Protein 4V0P (pdb70)

Solvent-accessible surface area: 12854 Å² total; per-residue (Å²): 106,163,140,78,87,61,38,13,60,155,37,15,40,75,2,9,106,52,0,11,108,38,26,49,58,206,81,73,0,34,84,76,74,0,60,56,43,6,107,53,139,52,72,193,71,13,96,55,0,43,56,96,0,24,54,34,0,31,77,62,23,0,0,19,22,87,76,80,48,96,153,42,72,53,27,66,28,35,24,0,46,62,7,81,21,40,12,48,120,70,114,82,123,64,58,2,27,0,4,11,0,3,31,0,0,0,12,0,9,143,85,32,126,37,0,66,27,96,64,0,34,107,73,0,64,118,50,164,60,22,113,57,140,91,129,42,185,156,24,22,44,15,85,59,16,3,89,78,0,43,130,66,79,0,1,79,93,112,81,45,103,83,22,137,116,49,58,77,12,2,25,10,0,75,61,0,112,126,48,9,40,66,116,127,0,56,115,5,25,71,105,16,58,54,26,104,150,140,109,170,64,63,122,152,123,142,79,179,155

Radius of gyration: 20.11 Å; Cα contacts (8 Å, |Δi|>4): 249; chains: 1; bounding box: 52×48×59 Å

GO terms:
  GO:0089720 caspase binding (F, IDA)
  GO:0005783 endoplasmic reticulum (C, IDA)
  GO:0010955 negative regulation of protein processing (P, IDA)
  GO:1902236 negative regulation of endoplasmic reticulum stress-induced intrinsic apoptotic signaling pathway (P, IMP)
  GO:0010507 negative regulation of autophagy (P, IDA)
  GO:0005515 protein binding (F, IPI)

CATH classification: 1.10.10.1200 (+1 more: 1.10.10.1210)

Sequence (209 aa):
SMEFQAALSRKVAELVHFLLLKYRAREPVTKAEMLGSVVGNWQYFFPVIFSKASSSLQLVFGIELMEVDPIGHLYIFATCLGLSYDGLLGDNQIMPKAGLLIIVLAIIAREGDCAPEEKIWEELSVLEVFEGREDSILGDPKKLLTQHFVQENYLEYRQVPGSDPACYEFLWGPRALVETSYVKVLHHMVKISGGPHISYPPLHEWVLR

Organism: Homo sapiens (NCBI:txid9606)

B-factor: mean 53.01, std 14.13, range [29.8, 149.18]

InterPro domains:
  IPR002190 MAGE homology domain [PF01454] (198-281)
  IPR002190 MAGE homology domain [PS50838] (109-308)
  IPR002190 MAGE homology domain [SM01373] (116-286)
  IPR021072 Melanoma associated antigen, N-terminal [PF12440] (5-96)
  IPR021072 Melanoma associated antigen, N-terminal [SM01392] (3-96)
  IPR037445 Melanoma-associated antigen [PTHR11736] (4-313)
  IPR041898 MAGE homology domain, winged helix WH1 motif [G3DSA:1.10.10.1200] (81-190)
  IPR041899 MAGE homology domain, winged helix WH2 motif [G3DSA:1.10.10.1210] (193-314)

Structure (mmCIF, N/CA/C/O backbone):
data_4V0P
#
_entry.id   4V0P
#
_cell.length_a   61.473
_cell.length_b   61.473
_cell.length_c   292.831
_cell.angle_alpha   90.00
_cell.angle_beta   90.00
_cell.angle_gamma   120.00
#
_symmetry.space_group_name_H-M   'P 61 2 2'
#
loop_
_entity.id
_entity.type
_entity.pdbx_description
1 polymer 'MELANOMA-ASSOCIATED ANTIGEN 3'
2 water water
#
loop_
_atom_site.group_PDB
_atom_site.id
_atom_site.type_symbol
_atom_site.label_atom_id
_atom_site.label_alt_id
_atom_site.label_comp_id
_atom_site.label_asym_id
_atom_site.label_entity_id
_atom_site.label_seq_id
_atom_site.pdbx_PDB_ins_code
_atom_site.Cartn_x
_atom_site.Cartn_y
_atom_site.Cartn_z
_atom_site.occupancy
_atom_site.B_iso_or_equiv
_atom_site.auth_seq_id
_atom_site.auth_comp_id
_atom_site.auth_asym_id
_atom_site.auth_atom_id
_atom_site.pdbx_PDB_model_num
ATOM 1 N N . SER A 1 1 ? -11.478 35.025 9.868 1.00 73.98 102 SER A N 1
ATOM 2 C CA . SER A 1 1 ? -12.338 33.912 10.254 1.00 76.18 102 SER A CA 1
ATOM 3 C C . SER A 1 1 ? -13.496 34.389 11.121 1.00 76.10 102 SER A C 1
ATOM 4 O O . SER A 1 1 ? -14.660 34.121 10.820 1.00 71.66 102 SER A O 1
ATOM 7 N N . MET A 1 2 ? -13.169 35.086 12.205 1.00 80.28 103 MET A N 1
ATOM 8 C CA . MET A 1 2 ? -14.183 35.725 13.032 1.00 79.70 103 MET A CA 1
ATOM 9 C C . MET A 1 2 ? -14.954 36.706 12.158 1.00 72.98 103 MET A C 1
ATOM 10 O O . MET A 1 2 ? -16.175 36.822 12.253 1.00 68.09 103 MET A O 1
ATOM 15 N N . GLU A 1 3 ? -14.220 37.397 11.291 1.00 76.02 104 GLU A N 1
ATOM 16 C CA . GLU A 1 3 ? -14.812 38.311 10.327 1.00 75.29 104 GLU A CA 1
ATOM 17 C C . GLU A 1 3 ? -15.566 37.532 9.252 1.00 72.88 104 GLU A C 1
ATOM 18 O O . GLU A 1 3 ? -16.560 38.014 8.701 1.00 70.46 104 GLU A O 1
ATOM 24 N N . PHE A 1 4 ? -15.095 36.324 8.958 1.00 70.52 105 PHE A N 1
ATOM 25 C CA . PHE A 1 4 ? -15.773 35.478 7.985 1.00 64.81 105 PHE A CA 1
ATOM 26 C C . PHE A 1 4 ? -17.039 34.875 8.576 1.00 64.69 105 PHE A C 1
ATOM 27 O O . PHE A 1 4 ? -18.075 34.814 7.910 1.00 63.54 105 PHE A O 1
ATOM 35 N N . GLN A 1 5 ? -16.956 34.419 9.823 1.00 66.87 106 GLN A N 1
ATOM 36 C CA . GLN A 1 5 ? -18.115 33.825 10.478 1.00 69.13 106 GLN A CA 1
ATOM 37 C C . GLN A 1 5 ? -19.246 34.837 10.602 1.00 66.52 106 GLN A C 1
ATOM 38 O O . GLN A 1 5 ? -20.414 34.494 10.414 1.00 64.60 106 GLN A O 1
ATOM 44 N N . ALA A 1 6 ? -18.887 36.083 10.902 1.00 69.75 107 ALA A N 1
ATOM 45 C CA . ALA A 1 6 ? -19.863 37.160 11.044 1.00 66.41 107 ALA A CA 1
ATOM 46 C C . ALA A 1 6 ? -20.520 37.481 9.708 1.00 62.50 107 ALA A C 1
ATOM 47 O O . ALA A 1 6 ? -21.721 37.737 9.643 1.00 63.38 107 ALA A O 1
ATOM 49 N N . ALA A 1 7 ? -19.726 37.470 8.642 1.00 61.35 108 ALA A N 1
ATOM 50 C CA . ALA A 1 7 ? -20.250 37.726 7.305 1.00 60.88 108 ALA A CA 1
ATOM 51 C C . ALA A 1 7 ? -21.187 36.601 6.877 1.00 56.42 108 ALA A C 1
ATOM 52 O O . ALA A 1 7 ? -22.212 36.839 6.235 1.00 51.53 108 ALA A O 1
ATOM 54 N N . LEU A 1 8 ? -20.821 35.375 7.238 1.00 56.61 109 LEU A N 1
ATOM 55 C CA . LEU A 1 8 ? -21.650 34.207 6.969 1.00 53.17 109 LEU A CA 1
ATOM 56 C C . LEU A 1 8 ? -22.957 34.316 7.743 1.00 50.79 109 LEU A C 1
ATOM 57 O O . LEU A 1 8 ? -24.037 34.041 7.216 1.00 43.71 109 LEU A O 1
ATOM 62 N N . SER A 1 9 ? -22.847 34.734 8.998 1.00 52.14 110 SER A N 1
ATOM 63 C CA . SER A 1 9 ? -24.010 34.947 9.846 1.00 48.98 110 SER A CA 1
ATOM 64 C C . SER A 1 9 ? -24.974 35.960 9.238 1.00 46.01 110 SER A C 1
ATOM 65 O O . SER A 1 9 ? -26.189 35.791 9.313 1.00 47.91 110 SER A O 1
ATOM 68 N N . ARG A 1 10 ? -24.423 37.012 8.641 1.00 50.84 111 ARG A N 1
ATOM 69 C CA . ARG A 1 10 ? -25.222 38.043 7.988 1.00 52.40 111 ARG A CA 1
ATOM 70 C C . ARG A 1 10 ? -26.017 37.473 6.806 1.00 48.51 111 ARG A C 1
ATOM 71 O O . ARG A 1 10 ? -27.161 37.862 6.574 1.00 48.06 111 ARG A O 1
ATOM 79 N N . LYS A 1 11 ? -25.411 36.549 6.065 1.00 47.19 112 LYS A N 1
ATOM 80 C CA . LYS A 1 11 ? -26.096 35.919 4.942 1.00 44.10 112 LYS A CA 1
ATOM 81 C C . LYS A 1 11 ? -27.247 35.032 5.425 1.00 41.15 112 LYS A C 1
ATOM 82 O O . LYS A 1 11 ? -28.263 34.893 4.744 1.00 39.46 112 LYS A O 1
ATOM 88 N N . VAL A 1 12 ? -27.081 34.436 6.602 1.00 38.68 113 VAL A N 1
ATOM 89 C CA . VAL A 1 12 ? -28.154 33.671 7.228 1.00 38.22 113 VAL A CA 1
ATOM 90 C C . VAL A 1 12 ? -29.341 34.586 7.535 1.00 39.68 113 VAL A C 1
ATOM 91 O O . VAL A 1 12 ? -30.484 34.278 7.192 1.00 41.94 113 VAL A O 1
ATOM 95 N N . ALA A 1 13 ? -29.053 35.718 8.169 1.00 40.03 114 ALA A N 1
ATOM 96 C CA . ALA A 1 13 ? -30.083 36.684 8.534 1.00 40.66 114 ALA A CA 1
ATOM 97 C C . ALA A 1 13 ? -30.870 37.144 7.313 1.00 40.67 114 ALA A C 1
ATOM 98 O O . ALA A 1 13 ? -32.085 37.311 7.377 1.00 41.89 114 ALA A O 1
ATOM 100 N N . GLU A 1 14 ? -30.170 37.327 6.199 1.00 46.07 115 GLU A N 1
ATOM 101 C CA . GLU A 1 14 ? -30.803 37.759 4.959 1.00 47.98 115 GLU A CA 1
ATOM 102 C C . GLU A 1 14 ? -31.736 36.696 4.390 1.00 44.13 115 GLU A C 1
ATOM 103 O O . GLU A 1 14 ? -32.796 37.022 3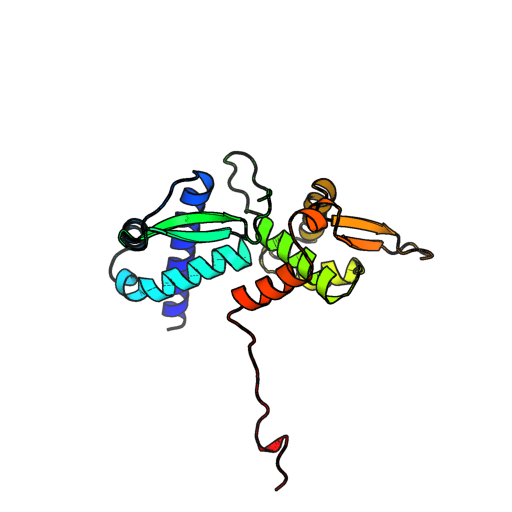.859 1.00 44.09 115 GLU A O 1
ATOM 109 N N . LEU A 1 15 ? -31.345 35.427 4.489 1.00 39.45 116 LEU A N 1
ATOM 110 C CA . LEU A 1 15 ? -32.203 34.345 4.010 1.00 36.90 116 LEU A CA 1
ATOM 111 C C . LEU A 1 15 ? -33.410 34.175 4.929 1.00 38.94 116 LEU A C 1
ATOM 112 O O . LEU A 1 15 ? -34.524 33.919 4.466 1.00 37.95 116 LEU A O 1
ATOM 117 N N . VAL A 1 16 ? -33.179 34.323 6.230 1.00 38.08 117 VAL A N 1
ATOM 118 C CA . VAL A 1 16 ? -34.261 34.274 7.208 1.00 33.91 117 VAL A CA 1
ATOM 119 C C . VAL A 1 16 ? -35.348 35.278 6.839 1.00 37.04 117 VAL A C 1
ATOM 120 O O . VAL A 1 16 ? -36.529 34.936 6.786 1.00 39.16 117 VAL A O 1
ATOM 124 N N . HIS A 1 17 ? -34.944 36.511 6.555 1.00 37.07 118 HIS A N 1
ATOM 125 C CA . HIS A 1 17 ? -35.914 37.563 6.269 1.00 42.10 118 HIS A CA 1
ATOM 126 C C . HIS A 1 17 ? -36.472 37.477 4.855 1.00 41.17 118 HIS A C 1
ATOM 127 O O . HIS A 1 17 ? -37.559 37.981 4.585 1.00 44.16 118 HIS A O 1
ATOM 134 N N . PHE A 1 18 ? -35.741 36.825 3.959 1.00 39.52 119 PHE A N 1
ATOM 135 C CA . PHE A 1 18 ? -36.292 36.483 2.649 1.00 39.73 119 PHE A CA 1
ATOM 136 C C . PHE A 1 18 ? -37.448 35.505 2.833 1.00 38.32 119 PHE A C 1
ATOM 137 O O . PHE A 1 18 ? -38.510 35.655 2.226 1.00 41.03 119 PHE A O 1
ATOM 145 N N . LEU A 1 19 ? -37.232 34.512 3.690 1.00 36.48 120 LEU A N 1
ATOM 146 C CA . LEU A 1 19 ? -38.225 33.480 3.953 1.00 37.94 120 LEU A CA 1
ATOM 147 C C . LEU A 1 19 ? -39.395 34.022 4.765 1.00 40.24 120 LEU A C 1
ATOM 148 O O . LEU A 1 19 ? -40.534 33.595 4.583 1.00 44.03 120 LEU A O 1
ATOM 153 N N . LEU A 1 20 ? -39.113 34.957 5.665 1.00 37.81 121 LEU A N 1
ATOM 154 C CA . LEU A 1 20 ? -40.165 35.578 6.465 1.00 38.22 121 LEU A CA 1
ATOM 155 C C . LEU A 1 20 ? -41.153 36.349 5.594 1.00 39.80 121 LEU A C 1
ATOM 156 O O . LEU A 1 20 ? -42.358 36.334 5.853 1.00 42.46 121 LEU A O 1
ATOM 161 N N . LEU A 1 21 ? -40.650 37.021 4.564 1.00 38.25 122 LEU A N 1
ATOM 162 C CA . LEU A 1 21 ? -41.529 37.735 3.639 1.00 44.15 122 LEU A CA 1
ATOM 163 C C . LEU A 1 21 ? -42.429 36.761 2.884 1.00 44.74 122 LEU A C 1
ATOM 164 O O . LEU A 1 21 ? -43.601 37.044 2.656 1.00 45.56 122 LEU A O 1
ATOM 169 N N . LYS A 1 22 ? -41.874 35.616 2.497 1.00 45.45 123 LYS A N 1
ATOM 170 C CA . LYS A 1 22 ? -42.653 34.577 1.828 1.00 44.42 123 LYS A CA 1
ATOM 171 C C . LYS A 1 22 ? -43.710 34.029 2.778 1.00 44.30 123 LYS A C 1
ATOM 172 O O . LYS A 1 22 ? -44.851 33.779 2.386 1.00 46.40 123 LYS A O 1
ATOM 178 N N . TYR A 1 23 ? -43.312 33.840 4.032 1.00 39.49 124 TYR A N 1
ATOM 179 C CA . TYR A 1 23 ? -44.204 33.339 5.067 1.00 38.12 124 TYR A CA 1
ATOM 180 C C . TYR A 1 23 ? -45.401 34.259 5.247 1.00 43.44 124 TYR A C 1
ATOM 181 O O . TYR A 1 23 ? -46.547 33.808 5.262 1.00 44.30 124 TYR A O 1
ATOM 190 N N . ARG A 1 24 ? -45.127 35.553 5.384 1.00 44.65 125 ARG A N 1
ATOM 191 C CA . ARG A 1 24 ? -46.180 36.545 5.566 1.00 44.48 125 ARG A CA 1
ATOM 192 C C . ARG A 1 24 ? -47.151 36.568 4.393 1.00 47.39 125 ARG A C 1
ATOM 193 O O . ARG A 1 24 ? -48.349 36.763 4.580 1.00 47.44 125 ARG A O 1
ATOM 201 N N . ALA A 1 25 ? -46.623 36.372 3.187 1.00 45.03 126 ALA A N 1
ATOM 202 C CA . ALA A 1 25 ? -47.427 36.453 1.972 1.00 51.11 126 ALA A CA 1
ATOM 203 C C . ALA A 1 25 ? -48.100 35.119 1.651 1.00 54.58 126 ALA A C 1
ATOM 204 O O . ALA A 1 25 ? -48.878 35.021 0.702 1.00 57.02 126 ALA A O 1
ATOM 206 N N . ARG A 1 26 ? -47.795 34.105 2.459 1.00 52.57 127 ARG A N 1
ATOM 207 C CA . ARG A 1 26 ? -48.268 32.739 2.242 1.00 51.32 127 ARG A CA 1
ATOM 208 C C . ARG A 1 26 ? -47.919 32.260 0.836 1.00 52.35 127 ARG A C 1
ATOM 209 O O . ARG A 1 26 ? -48.730 31.622 0.167 1.00 55.12 127 ARG A O 1
ATOM 217 N N . GLU A 1 27 ? -46.708 32.583 0.393 1.00 51.88 128 GLU A N 1
ATOM 218 C CA . GLU A 1 27 ? -46.214 32.122 -0.896 1.00 56.97 128 GLU A CA 1
ATOM 219 C C . GLU A 1 27 ? -45.335 30.898 -0.722 1.00 55.07 128 GLU A C 1
ATOM 220 O O . GLU A 1 27 ? -44.416 30.903 0.097 1.00 55.85 128 GLU A O 1
ATOM 226 N N . PRO A 1 28 ? -45.607 29.842 -1.495 1.00 53.41 129 PRO A N 1
ATOM 227 C CA . PRO A 1 28 ? -44.657 28.731 -1.528 1.00 49.45 129 PRO A CA 1
ATOM 228 C C . PRO A 1 28 ? -43.329 29.218 -2.106 1.00 50.01 129 PRO A C 1
ATOM 229 O O . PRO A 1 28 ? -43.304 30.203 -2.846 1.00 52.91 129 PRO A O 1
ATOM 233 N N . VAL A 1 29 ? -42.236 28.553 -1.764 1.00 48.50 130 VAL A N 1
ATOM 234 C CA . VAL A 1 29 ? -40.934 29.001 -2.229 1.00 44.95 130 VAL A CA 1
ATOM 235 C C . VAL A 1 29 ? -40.078 27.803 -2.598 1.00 42.95 130 VAL A C 1
ATOM 236 O O . VAL A 1 29 ? -40.059 26.799 -1.889 1.00 44.15 130 VAL A O 1
ATOM 240 N N . THR A 1 30 ? -39.402 27.893 -3.737 1.00 42.76 131 THR A N 1
ATOM 241 C CA . THR A 1 30 ? -38.511 26.829 -4.169 1.00 45.18 131 THR A CA 1
ATOM 242 C C . THR A 1 30 ? -37.106 27.003 -3.612 1.00 46.29 131 THR A C 1
ATOM 243 O O . THR A 1 30 ? -36.705 28.107 -3.237 1.00 44.67 131 THR A O 1
ATOM 247 N N . LYS A 1 31 ? -36.355 25.906 -3.581 1.00 49.85 132 LYS A N 1
ATOM 248 C CA . LYS A 1 31 ? -34.950 25.945 -3.203 1.00 52.10 132 LYS A CA 1
ATOM 249 C C . LYS A 1 31 ? -34.162 26.807 -4.185 1.00 48.63 132 LYS A C 1
ATOM 250 O O . LYS A 1 31 ? -33.209 27.485 -3.806 1.00 43.55 132 LYS A O 1
ATOM 256 N N . ALA A 1 32 ? -34.577 26.777 -5.448 1.00 47.44 133 ALA A N 1
ATOM 257 C CA . ALA A 1 32 ? -33.946 27.586 -6.487 1.00 49.02 133 ALA A CA 1
ATOM 258 C C . ALA A 1 32 ? -34.131 29.078 -6.217 1.00 47.29 133 ALA A C 1
ATOM 259 O O . ALA A 1 32 ? -33.231 29.877 -6.474 1.00 48.85 133 ALA A O 1
ATOM 261 N N . GLU A 1 33 ? -35.299 29.452 -5.702 1.00 48.92 134 GLU A N 1
ATOM 262 C CA . GLU A 1 33 ? -35.558 30.843 -5.338 1.00 51.65 134 GLU A CA 1
ATOM 263 C C . GLU A 1 33 ? -34.696 31.279 -4.155 1.00 47.85 134 GLU A C 1
ATOM 264 O O . GLU A 1 33 ? -34.182 32.401 -4.135 1.00 47.41 134 GLU A O 1
ATOM 270 N N . MET A 1 34 ? -34.545 30.393 -3.171 1.00 42.78 135 MET A N 1
ATOM 271 C CA . MET A 1 34 ? -33.701 30.677 -2.011 1.00 44.10 135 MET A CA 1
ATOM 272 C C . MET A 1 34 ? -32.246 30.855 -2.432 1.00 45.16 135 MET A C 1
ATOM 273 O O . MET A 1 34 ? -31.595 31.835 -2.062 1.00 46.74 135 MET A O 1
ATOM 278 N N . LEU A 1 35 ? -31.742 29.893 -3.196 1.00 42.97 136 LEU A N 1
ATOM 279 C CA . LEU A 1 35 ? -30.382 29.949 -3.720 1.00 46.09 136 LEU A CA 1
ATOM 280 C C . LEU A 1 35 ? -30.166 31.211 -4.556 1.00 49.92 136 LEU A C 1
ATOM 281 O O . LEU A 1 35 ? -29.095 31.821 -4.520 1.00 51.16 136 LEU A O 1
ATOM 286 N N . GLY A 1 36 ? -31.196 31.605 -5.299 1.00 50.74 137 GLY A N 1
ATOM 287 C CA . GLY A 1 36 ? -31.145 32.821 -6.090 1.00 55.31 137 GLY A CA 1
ATOM 288 C C . GLY A 1 36 ? -31.024 34.087 -5.256 1.00 55.94 137 GLY A C 1
ATOM 289 O O . GLY A 1 36 ? -30.439 35.072 -5.700 1.00 57.58 137 GLY A O 1
ATOM 290 N N . SER A 1 37 ? -31.574 34.067 -4.045 1.00 52.62 138 SER A N 1
ATOM 291 C CA . SER A 1 37 ? -31.524 35.241 -3.179 1.00 52.88 138 SER A CA 1
ATOM 292 C C . SER A 1 37 ? -30.137 35.420 -2.563 1.00 55.05 138 SER A C 1
ATOM 293 O O . SER A 1 37 ? -29.801 36.495 -2.068 1.00 55.86 138 SER A O 1
ATOM 296 N N . VAL A 1 38 ? -29.341 34.357 -2.589 1.00 54.30 139 VAL A N 1
ATOM 297 C CA . VAL A 1 38 ? -27.980 34.399 -2.066 1.00 52.48 139 VAL A CA 1
ATOM 298 C C . VAL A 1 38 ? -27.007 34.796 -3.168 1.00 60.56 139 VAL A C 1
ATOM 299 O O . VAL A 1 38 ? -26.950 34.151 -4.215 1.00 61.46 139 VAL A O 1
ATOM 303 N N . VAL A 1 39 ? -26.237 35.851 -2.924 1.00 66.66 140 VAL A N 1
ATOM 304 C CA . VAL A 1 39 ? -25.421 36.466 -3.968 1.00 74.65 140 VAL A CA 1
ATOM 305 C C . VAL A 1 39 ? -23.999 35.914 -4.059 1.00 76.19 140 VAL A C 1
ATOM 306 O O . VAL A 1 39 ? -23.338 35.696 -3.044 1.00 77.42 140 VAL A O 1
ATOM 310 N N . GLY A 1 40 ? -23.542 35.689 -5.288 1.00 76.94 141 GLY A N 1
ATOM 311 C CA . GLY A 1 40 ? -22.137 35.437 -5.567 1.00 78.66 141 GLY A CA 1
ATOM 312 C C . GLY A 1 40 ? -21.518 34.174 -4.998 1.00 74.69 141 GLY A C 1
ATOM 313 O O . GLY A 1 40 ? -22.099 33.090 -5.072 1.00 72.01 141 GLY A O 1
ATOM 314 N N . ASN A 1 41 ? -20.321 34.325 -4.433 1.00 71.25 142 ASN A N 1
ATOM 315 C CA . ASN A 1 41 ? -19.552 33.197 -3.915 1.00 67.74 142 ASN A CA 1
ATOM 316 C C . ASN A 1 41 ? -20.173 32.571 -2.675 1.00 61.41 142 ASN A C 1
ATOM 317 O O . ASN A 1 41 ? -19.797 31.469 -2.273 1.00 61.18 142 ASN A O 1
ATOM 322 N N . TRP A 1 42 ? -21.122 33.274 -2.068 1.00 54.29 143 TRP A N 1
ATOM 323 C CA . TRP A 1 42 ? -21.792 32.765 -0.881 1.00 49.55 143 TRP A CA 1
ATOM 324 C C . TRP A 1 42 ? -22.703 31.586 -1.213 1.00 46.24 143 TRP A C 1
ATOM 325 O O . TRP A 1 42 ? -23.093 30.829 -0.327 1.00 44.83 143 TRP A O 1
ATOM 336 N N . GLN A 1 43 ? -23.026 31.423 -2.491 1.00 44.74 144 GLN A N 1
ATOM 337 C CA . GLN A 1 43 ? -23.847 30.297 -2.922 1.00 45.30 144 GLN A CA 1
ATOM 338 C C . GLN A 1 43 ? -23.157 28.971 -2.613 1.00 42.71 144 GLN A C 1
ATOM 339 O O . GLN A 1 43 ? -23.813 27.960 -2.392 1.00 41.74 144 GLN A O 1
ATOM 345 N N . TYR A 1 44 ? -21.830 28.986 -2.583 1.00 44.57 145 TYR A N 1
ATOM 346 C CA . TYR A 1 44 ? -21.062 27.802 -2.222 1.00 44.34 145 TYR A CA 1
ATOM 347 C C . TYR A 1 44 ? -21.400 27.347 -0.804 1.00 45.78 145 TYR A C 1
ATOM 348 O O . TYR A 1 44 ? -21.233 26.179 -0.464 1.00 43.23 145 TYR A O 1
ATOM 357 N N . PHE A 1 45 ? -21.882 28.277 0.016 1.00 46.27 146 PHE A N 1
ATOM 358 C CA . PHE A 1 45 ? -22.176 27.985 1.412 1.00 47.11 146 PHE A CA 1
ATOM 359 C C . PHE A 1 45 ? -23.661 27.812 1.671 1.00 47.45 146 PHE A C 1
ATOM 360 O O . PHE A 1 45 ? -24.081 27.740 2.825 1.00 45.56 146 PHE A O 1
ATOM 368 N N . PHE A 1 46 ? -24.451 27.743 0.602 1.00 49.16 147 PHE A N 1
ATOM 369 C CA . PHE A 1 46 ? -25.902 27.629 0.735 1.00 45.79 147 PHE A CA 1
ATOM 370 C C . PHE A 1 46 ? -26.381 26.493 1.655 1.00 44.57 147 PHE A C 1
ATOM 371 O O . PHE A 1 46 ? -27.351 26.684 2.385 1.00 44.18 147 PHE A O 1
ATOM 379 N N . PRO A 1 47 ? -25.727 25.312 1.617 1.00 45.88 148 PRO A N 1
ATOM 380 C CA . PRO A 1 47 ? -26.198 24.258 2.527 1.00 46.76 148 PRO A CA 1
ATOM 381 C C . PRO A 1 47 ? -26.208 24.643 4.007 1.00 45.54 148 PRO A C 1
ATOM 382 O O . PRO A 1 47 ? -27.190 24.351 4.693 1.00 44.34 148 PRO A O 1
ATOM 386 N N . VAL A 1 48 ? -25.150 25.281 4.497 1.00 41.74 149 VAL A N 1
ATOM 387 C CA . VAL A 1 48 ? -25.121 25.659 5.904 1.00 43.41 149 VAL A CA 1
ATOM 388 C C . VAL A 1 48 ? -25.991 26.897 6.144 1.00 43.95 149 VAL A C 1
ATOM 389 O O . VAL A 1 48 ? -26.624 27.024 7.193 1.00 45.50 149 VAL A O 1
ATOM 393 N N . ILE A 1 49 ? -26.048 27.794 5.165 1.00 42.65 150 ILE A N 1
ATOM 394 C CA . ILE A 1 49 ? -26.908 28.969 5.274 1.00 41.75 150 ILE A CA 1
ATOM 395 C C . ILE A 1 49 ? -28.365 28.530 5.371 1.00 39.22 150 ILE A C 1
ATOM 396 O O . ILE A 1 49 ? -29.136 29.067 6.170 1.00 37.66 150 ILE A O 1
ATOM 401 N N . PHE A 1 50 ? -28.730 27.531 4.574 1.00 36.19 151 PHE A N 1
ATOM 402 C CA . PHE A 1 50 ? -30.101 27.043 4.569 1.00 38.01 151 PHE A CA 1
ATOM 403 C C . PHE A 1 50 ? -30.460 26.387 5.888 1.00 40.20 151 PHE A C 1
ATOM 404 O O . PHE A 1 50 ? -31.504 26.671 6.461 1.00 40.20 151 PHE A O 1
ATOM 412 N N . SER A 1 51 ? -29.600 25.492 6.356 1.00 44.94 152 SER A N 1
ATOM 413 C CA . SER A 1 51 ? -29.905 24.736 7.558 1.00 45.58 152 SER A CA 1
ATOM 414 C C . SER A 1 51 ? -29.903 25.637 8.788 1.00 41.04 152 SER A C 1
ATOM 415 O O . SER A 1 51 ? -30.679 25.419 9.715 1.00 46.22 152 SER A O 1
ATOM 418 N N . LYS A 1 52 ? -29.031 26.642 8.800 1.00 38.86 153 LYS A N 1
ATOM 419 C CA . LYS A 1 52 ? -29.021 27.613 9.891 1.00 39.99 153 LYS A CA 1
ATOM 420 C C . LYS A 1 52 ? -30.273 28.486 9.855 1.00 38.73 153 LYS A C 1
ATOM 421 O O . LYS A 1 52 ? -30.869 28.773 10.893 1.00 38.40 153 LYS A O 1
ATOM 427 N N . ALA A 1 53 ? -30.673 28.908 8.659 1.00 38.55 154 ALA A N 1
ATOM 428 C CA . ALA A 1 53 ? -31.867 29.731 8.513 1.00 39.25 154 ALA A CA 1
ATOM 429 C C . ALA A 1 53 ? -33.101 28.922 8.891 1.00 41.47 154 ALA A C 1
ATOM 430 O O . ALA A 1 53 ? -34.003 29.423 9.565 1.00 38.42 154 ALA A O 1
ATOM 432 N N . SER A 1 54 ? -33.124 27.664 8.459 1.00 39.08 155 SER A N 1
ATOM 433 C CA . SER A 1 54 ? -34.237 26.768 8.756 1.00 38.02 155 SER A CA 1
ATOM 434 C C . SER A 1 54 ? -34.391 26.529 10.258 1.00 41.52 155 SER A C 1
ATOM 435 O O . SER A 1 54 ? -35.508 26.508 10.778 1.00 39.96 155 SER A O 1
ATOM 438 N N . SER A 1 55 ? -33.268 26.341 10.947 1.00 44.61 156 SER A N 1
ATOM 439 C CA . SER A 1 55 ? -33.278 26.170 12.400 1.00 46.55 156 SER A CA 1
ATOM 440 C C . SER A 1 55 ? -33.697 27.445 13.122 1.00 42.97 156 SER A C 1
ATOM 441 O O . SER A 1 55 ? -34.408 27.385 14.124 1.00 39.84 156 SER A O 1
ATOM 444 N N . SER A 1 56 ? -33.238 28.591 12.624 1.00 41.00 157 SER A N 1
ATOM 445 C CA . SER A 1 56 ? -33.628 29.881 13.190 1.00 42.01 157 SER A CA 1
ATOM 446 C C . SER A 1 56 ? -35.139 30.078 13.131 1.00 40.02 157 SER A C 1
ATOM 447 O O . SER A 1 56 ? -35.741 30.574 14.083 1.00 40.44 157 SER A O 1
ATOM 450 N N . LEU A 1 57 ? -35.746 29.695 12.010 1.00 37.00 158 LEU A N 1
ATOM 451 C CA . LEU A 1 57 ? -37.189 29.855 11.835 1.00 37.57 158 LEU A CA 1
ATOM 452 C C . LEU A 1 57 ? -37.952 29.071 12.890 1.00 37.99 158 LEU 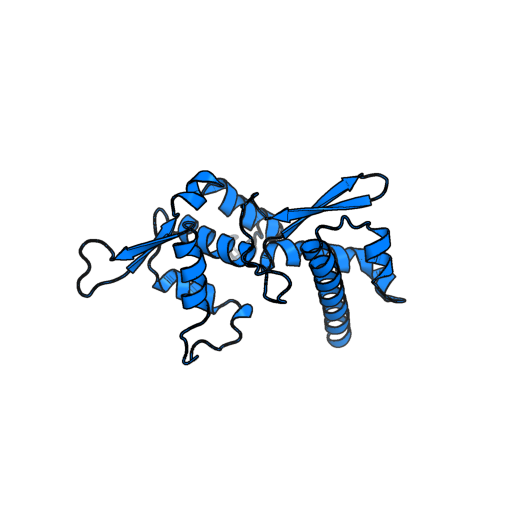A C 1
ATOM 453 O O . LEU A 1 57 ? -38.920 29.571 13.467 1.00 37.56 158 LEU A O 1
ATOM 458 N N . GLN A 1 58 ? -37.498 27.849 13.147 1.00 39.14 159 GLN A N 1
ATOM 459 C CA . GLN A 1 58 ? -38.123 26.993 14.148 1.00 39.35 159 GLN A CA 1
ATOM 460 C C . GLN A 1 58 ? -37.936 27.526 15.555 1.00 41.26 159 GLN A C 1
ATOM 461 O O . GLN A 1 58 ? -38.898 27.708 16.297 1.00 38.73 159 GLN A O 1
ATOM 467 N N . LEU A 1 59 ? -36.680 27.750 15.922 1.00 42.76 160 LEU A N 1
ATOM 468 C CA . LEU A 1 59 ? -36.337 28.086 17.297 1.00 44.18 160 LEU A CA 1
ATOM 469 C C . LEU A 1 59 ? -36.773 29.499 17.676 1.00 41.89 160 LEU A C 1
ATOM 470 O O . LEU A 1 59 ? -37.397 29.703 18.717 1.00 41.29 160 LEU A O 1
ATOM 475 N N . VAL A 1 60 ? -36.458 30.469 16.825 1.00 40.06 161 VAL A N 1
ATOM 476 C CA . VAL A 1 60 ? -36.756 31.869 17.125 1.00 43.80 161 VAL A CA 1
ATOM 477 C C . VAL A 1 60 ? -38.200 32.250 16.796 1.00 42.42 161 VAL A C 1
ATOM 478 O O . VAL A 1 60 ? -38.875 32.901 17.592 1.00 34.09 161 VAL A O 1
ATOM 482 N N . PHE A 1 61 ? -38.675 31.844 15.624 1.00 38.70 162 PHE A N 1
ATOM 483 C CA . PHE A 1 61 ? -39.955 32.347 15.137 1.00 37.81 162 PHE A CA 1
ATOM 484 C C . PHE A 1 61 ? -41.105 31.344 15.240 1.00 38.12 162 PHE A C 1
ATOM 485 O O . PHE A 1 61 ? -42.252 31.698 14.986 1.00 39.58 162 PHE A O 1
ATOM 493 N N . GLY A 1 62 ? -40.806 30.101 15.608 1.00 36.84 163 GLY A N 1
ATOM 494 C CA . GLY A 1 62 ? -41.836 29.074 15.673 1.00 34.22 163 GLY A CA 1
ATOM 495 C C . GLY A 1 62 ? -42.447 28.764 14.316 1.00 41.15 163 GLY A C 1
ATOM 496 O O . GLY A 1 62 ? -43.641 28.472 14.209 1.00 40.91 163 GLY A O 1
ATOM 497 N N . ILE A 1 63 ? -41.618 28.817 13.277 1.00 39.96 164 ILE A N 1
ATOM 498 C CA . ILE A 1 63 ? -42.065 28.556 11.913 1.00 41.04 164 ILE A CA 1
ATOM 499 C C . ILE A 1 63 ? -41.378 27.322 11.333 1.00 41.00 164 ILE A C 1
ATOM 500 O O . ILE A 1 63 ? -40.149 27.218 11.363 1.00 39.16 164 ILE A O 1
ATOM 505 N N . GLU A 1 64 ? -42.179 26.388 10.824 1.00 42.33 165 GLU A N 1
ATOM 506 C CA . GLU A 1 64 ? -41.662 25.186 10.176 1.00 46.10 165 GLU A CA 1
ATOM 507 C C . GLU A 1 64 ? -41.640 25.356 8.667 1.00 47.84 165 GLU A C 1
ATOM 508 O O . GLU A 1 64 ? -42.623 25.781 8.062 1.00 48.25 165 GLU A O 1
ATOM 514 N N . LEU A 1 65 ? -40.512 25.011 8.067 1.00 48.96 166 LEU A N 1
ATOM 515 C CA . LEU A 1 65 ? -40.353 25.044 6.623 1.00 50.46 166 LEU A CA 1
ATOM 516 C C . LEU A 1 65 ? -40.417 23.612 6.102 1.00 49.26 166 LEU A C 1
ATOM 517 O O . LEU A 1 65 ? -39.551 22.800 6.417 1.00 55.76 166 LEU A O 1
ATOM 522 N N . MET A 1 66 ? -41.448 23.295 5.323 1.00 45.99 167 MET A N 1
ATOM 523 C CA . MET A 1 66 ? -41.683 21.912 4.908 1.00 51.91 167 MET A CA 1
ATOM 524 C C . MET A 1 66 ? -41.684 21.710 3.395 1.00 52.09 167 MET A C 1
ATOM 525 O O . MET A 1 66 ? -42.398 22.396 2.663 1.00 50.89 167 MET A O 1
ATOM 530 N N . GLU A 1 67 ? -40.892 20.748 2.935 1.00 52.45 168 GLU A N 1
ATOM 531 C CA . GLU A 1 67 ? -40.854 20.409 1.520 1.00 55.61 168 GLU A CA 1
ATOM 532 C C . GLU A 1 67 ? -42.080 19.576 1.155 1.00 56.62 168 GLU A C 1
ATOM 533 O O . GLU A 1 67 ? -42.306 18.516 1.734 1.00 59.41 168 GLU A O 1
ATOM 539 N N . VAL A 1 68 ? -42.872 20.061 0.204 1.00 55.02 169 VAL A N 1
ATOM 540 C CA . VAL A 1 68 ? -44.062 19.339 -0.238 1.00 52.26 169 VAL A CA 1
ATOM 541 C C . VAL A 1 68 ? -43.860 18.714 -1.615 1.00 57.23 169 VAL A C 1
ATOM 542 O O . VAL A 1 68 ? -44.655 17.884 -2.050 1.00 60.93 169 VAL A O 1
ATOM 546 N N . ASP A 1 69 ? -42.797 19.129 -2.295 1.00 55.17 170 ASP A N 1
ATOM 547 C CA . ASP A 1 69 ? -42.430 18.567 -3.590 1.00 57.04 170 ASP A CA 1
ATOM 548 C C . ASP A 1 69 ? -40.938 18.276 -3.603 1.00 63.96 170 ASP A C 1
ATOM 549 O O . ASP A 1 69 ? -40.131 19.181 -3.791 1.00 61.96 170 ASP A O 1
ATOM 554 N N . PRO A 1 70 ? -40.568 17.003 -3.407 1.00 64.95 171 PRO A N 1
ATOM 555 C CA . PRO A 1 70 ? -39.164 16.611 -3.267 1.00 67.13 171 PRO A CA 1
ATOM 556 C C . PRO A 1 70 ? -38.404 16.659 -4.588 1.00 69.64 171 PRO A C 1
ATOM 557 O O . PRO A 1 70 ? -37.175 16.606 -4.591 1.00 70.40 171 PRO A O 1
ATOM 561 N N . ILE A 1 71 ? -39.131 16.765 -5.694 1.00 70.34 172 ILE A N 1
ATOM 562 C CA . ILE A 1 71 ? -38.513 16.784 -7.014 1.00 67.54 172 ILE A CA 1
ATOM 563 C C . ILE A 1 71 ? -38.178 18.209 -7.449 1.00 66.13 172 ILE A C 1
ATOM 564 O O . ILE A 1 71 ? -37.048 18.495 -7.849 1.00 67.35 172 ILE A O 1
ATOM 569 N N . GLY A 1 72 ? -39.156 19.103 -7.354 1.00 62.27 173 GLY A N 1
ATOM 570 C CA . GLY A 1 72 ? -38.945 20.494 -7.707 1.00 63.52 173 GLY A CA 1
ATOM 571 C C . GLY A 1 72 ? -38.450 21.318 -6.532 1.00 64.56 173 GLY A C 1
ATOM 572 O O . GLY A 1 72 ? -38.174 22.512 -6.674 1.00 62.70 173 GLY A O 1
ATOM 573 N N . HIS A 1 73 ? -38.345 20.672 -5.372 1.00 63.80 174 HIS A N 1
ATOM 574 C CA . HIS A 1 73 ? -37.898 21.318 -4.137 1.00 59.23 174 HIS A CA 1
ATOM 575 C C . HIS A 1 73 ? -38.756 22.528 -3.784 1.00 55.98 174 HIS A C 1
ATOM 576 O O . HIS A 1 73 ? -38.246 23.623 -3.549 1.00 55.64 174 HIS A O 1
ATOM 583 N N . LEU A 1 74 ? -40.067 22.313 -3.746 1.00 51.71 175 LEU A N 1
ATOM 584 C CA . LEU A 1 74 ? -41.007 23.349 -3.352 1.00 50.31 175 LEU A CA 1
ATOM 585 C C . LEU A 1 74 ? -41.316 23.251 -1.860 1.00 49.74 175 LEU A C 1
ATOM 586 O O . LEU A 1 74 ? -41.642 22.176 -1.359 1.00 51.68 175 LEU A O 1
ATOM 591 N N . TYR A 1 75 ? -41.209 24.374 -1.157 1.00 46.21 176 TYR A N 1
ATOM 592 C CA . TYR A 1 75 ? -41.457 24.406 0.280 1.00 47.88 176 TYR A CA 1
ATOM 593 C C . TYR A 1 75 ? -42.677 25.256 0.621 1.00 49.98 176 TYR A C 1
ATOM 594 O O . TYR A 1 75 ? -42.972 26.237 -0.063 1.00 50.87 176 TYR A O 1
ATOM 603 N N . ILE A 1 76 ? -43.385 24.871 1.680 1.00 42.74 177 ILE A N 1
ATOM 604 C CA . ILE A 1 76 ? -44.407 25.719 2.277 1.00 42.88 177 ILE A CA 1
ATOM 605 C C . ILE A 1 76 ? -44.035 25.983 3.728 1.00 43.67 177 ILE A C 1
ATOM 606 O O . ILE A 1 76 ? -43.011 25.498 4.207 1.00 44.83 177 ILE A O 1
ATOM 611 N N . PHE A 1 77 ? -44.867 26.750 4.427 1.00 41.10 178 PHE A N 1
ATOM 612 C CA . PHE A 1 77 ? -44.630 27.044 5.834 1.00 39.33 178 PHE A CA 1
ATOM 613 C C . PHE A 1 77 ? -45.769 26.533 6.703 1.00 43.68 178 PHE A C 1
ATOM 614 O O . PHE A 1 77 ? -46.894 26.346 6.238 1.00 45.42 178 PHE A O 1
ATOM 622 N N . ALA A 1 78 ? -45.465 26.322 7.976 1.00 46.44 179 ALA A N 1
ATOM 623 C CA . ALA A 1 78 ? -46.476 26.014 8.975 1.00 47.66 179 ALA A CA 1
ATOM 624 C C . ALA A 1 78 ? -45.988 26.494 10.336 1.00 43.39 179 ALA A C 1
ATOM 625 O O . ALA A 1 78 ? -44.787 26.622 10.559 1.00 42.91 179 ALA A O 1
ATOM 627 N N . THR A 1 79 ? -46.916 26.771 11.242 1.00 39.03 180 THR A N 1
ATOM 628 C CA . THR A 1 79 ? -46.545 27.106 12.610 1.00 42.35 180 THR A CA 1
ATOM 629 C C . THR A 1 79 ? -46.079 25.841 13.320 1.00 42.97 180 THR A C 1
ATOM 630 O O . THR A 1 79 ? -46.664 24.773 13.133 1.00 43.85 180 THR A O 1
ATOM 634 N N . CYS A 1 80 ? -45.016 25.954 14.113 1.00 40.76 181 CYS A N 1
ATOM 635 C CA . CYS A 1 80 ? -44.516 24.815 14.880 1.00 43.33 181 CYS A CA 1
ATOM 636 C C . CYS A 1 80 ? -45.621 24.234 15.757 1.00 41.97 181 CYS A C 1
ATOM 637 O O . CYS A 1 80 ? -46.446 24.980 16.292 1.00 37.49 181 CYS A O 1
ATOM 640 N N . LEU A 1 81 ? -45.642 22.904 15.863 1.00 45.51 182 LEU A N 1
ATOM 641 C CA . LEU A 1 81 ? -46.625 22.162 16.661 1.00 50.61 182 LEU A CA 1
ATOM 642 C C . LEU A 1 81 ? -48.065 22.330 16.166 1.00 50.73 182 LEU A C 1
ATOM 643 O O . LEU A 1 81 ? -49.001 21.851 16.803 1.00 47.44 182 LEU A O 1
ATOM 648 N N . GLY A 1 82 ? -48.239 23.002 15.033 1.00 50.43 183 GLY A N 1
ATOM 649 C CA . GLY A 1 82 ? -49.553 23.156 14.436 1.00 49.39 183 GLY A CA 1
ATOM 650 C C . GLY A 1 82 ? -50.441 24.176 15.130 1.00 48.36 183 GLY A C 1
ATOM 651 O O . GLY A 1 82 ? -51.658 24.153 14.971 1.00 48.77 183 GLY A O 1
ATOM 652 N N . LEU A 1 83 ? -49.839 25.078 15.898 1.00 44.91 184 LEU A N 1
ATOM 653 C CA . LEU A 1 83 ? -50.615 26.079 16.623 1.00 44.83 184 LEU A CA 1
ATOM 654 C C . LEU A 1 83 ? -51.343 27.025 15.666 1.00 45.89 184 LEU A C 1
ATOM 655 O O . LEU A 1 83 ? -50.848 27.332 14.583 1.00 50.79 184 LEU A O 1
ATOM 660 N N . SER A 1 84 ? -52.524 27.480 16.068 1.00 45.53 185 SER A N 1
ATOM 661 C CA . SER A 1 84 ? -53.337 28.350 15.226 1.00 45.36 185 SER A CA 1
ATOM 662 C C . SER A 1 84 ? -53.032 29.826 15.472 1.00 41.94 185 SER A C 1
ATOM 663 O O . SER A 1 84 ? -53.883 30.684 15.266 1.00 50.21 185 SER A O 1
ATOM 666 N N . TYR A 1 85 ? -51.813 30.117 15.908 1.00 39.90 186 TYR A N 1
ATOM 667 C CA . TYR A 1 85 ? -51.453 31.467 16.323 1.00 43.66 186 TYR A CA 1
ATOM 668 C C . TYR A 1 85 ? -50.007 31.770 15.970 1.00 40.65 186 TYR A C 1
ATOM 669 O O . TYR A 1 85 ? -49.132 30.939 16.198 1.00 47.20 186 TYR A O 1
ATOM 678 N N . ASP A 1 86 ? -49.753 32.951 15.409 1.00 40.46 187 ASP A N 1
ATOM 679 C CA . ASP A 1 86 ? -48.373 33.399 15.211 1.00 41.01 187 ASP A CA 1
ATOM 680 C C . ASP A 1 86 ? -48.133 34.817 15.736 1.00 37.04 187 ASP A C 1
ATOM 681 O O . ASP A 1 86 ? -47.032 35.350 15.614 1.00 38.78 187 ASP A O 1
ATOM 686 N N . GLY A 1 87 ? -49.165 35.420 16.320 1.00 38.53 188 GLY A N 1
ATOM 687 C CA . GLY A 1 87 ? -49.039 36.724 16.951 1.00 37.96 188 GLY A CA 1
ATOM 688 C C . GLY A 1 87 ? -48.771 37.888 16.015 1.00 40.27 188 GLY A C 1
ATOM 689 O O . GLY A 1 87 ? -48.216 38.906 16.429 1.00 36.85 188 GLY A O 1
ATOM 690 N N . LEU A 1 88 ? -49.167 37.751 14.754 1.00 38.22 189 LEU A N 1
ATOM 691 C CA . LEU A 1 88 ? -48.945 38.819 13.787 1.00 37.05 189 LEU A CA 1
ATOM 692 C C . LEU A 1 88 ? -50.124 39.789 13.728 1.00 38.97 189 LEU A C 1
ATOM 693 O O . LEU A 1 88 ? -51.199 39.519 14.268 1.00 37.84 189 LEU A O 1
ATOM 698 N N . LEU A 1 89 ? -49.912 40.921 13.065 1.00 41.30 190 LEU A N 1
ATOM 699 C CA . LEU A 1 89 ? -50.934 41.954 12.954 1.00 40.84 190 LEU A CA 1
ATOM 700 C C . LEU A 1 89 ? -50.889 42.626 11.585 1.00 43.56 190 LEU A C 1
ATOM 701 O O . LEU A 1 89 ? -50.118 43.564 11.375 1.00 45.86 190 LEU A O 1
ATOM 706 N N . GLY A 1 90 ? -51.716 42.154 10.656 1.00 42.91 191 GLY A N 1
ATOM 707 C CA . GLY A 1 90 ? -51.706 42.683 9.303 1.00 43.00 191 GLY A CA 1
ATOM 708 C C . GLY A 1 90 ? -50.325 42.544 8.698 1.00 44.53 191 GLY A C 1
ATOM 709 O O . GLY A 1 90 ? -49.650 41.538 8.919 1.00 48.59 191 GLY A O 1
ATOM 710 N N . ASP A 1 91 ? -49.887 43.557 7.957 1.00 46.60 192 ASP A N 1
ATOM 711 C CA . ASP A 1 91 ? -48.559 43.516 7.351 1.00 45.31 192 ASP A CA 1
ATOM 712 C C . ASP A 1 91 ? -47.524 44.284 8.175 1.00 46.22 192 ASP A C 1
ATOM 713 O O . ASP A 1 91 ? -46.415 44.550 7.705 1.00 43.62 192 ASP A O 1
ATOM 718 N N . ASN A 1 92 ? -47.877 44.635 9.407 1.00 40.47 193 ASN A N 1
ATOM 719 C CA . ASN A 1 92 ? -46.934 45.313 10.280 1.00 43.96 193 ASN A CA 1
ATOM 720 C C . ASN A 1 92 ? -45.738 44.416 10.571 1.00 43.87 193 ASN A C 1
ATOM 721 O O . ASN A 1 92 ? -45.892 43.240 10.909 1.00 44.43 193 ASN A O 1
ATOM 726 N N . GLN A 1 93 ? -44.541 44.969 10.411 1.00 43.86 194 GLN A N 1
ATOM 727 C CA . GLN A 1 93 ? -43.324 44.185 10.552 1.00 45.54 194 GLN A CA 1
ATOM 728 C C . GLN A 1 93 ? -42.984 43.972 12.022 1.00 45.79 194 GLN A C 1
ATOM 729 O O . GLN A 1 93 ? -41.991 44.492 12.528 1.00 46.91 194 GLN A O 1
ATOM 735 N N . ILE A 1 94 ? -43.834 43.213 12.704 1.00 46.44 195 ILE A N 1
ATOM 736 C CA . ILE A 1 94 ? -43.564 42.794 14.070 1.00 44.64 195 ILE A CA 1
ATOM 737 C C . ILE A 1 94 ? -43.207 41.315 14.055 1.00 40.10 195 ILE A C 1
ATOM 738 O O . ILE A 1 94 ? -43.567 40.591 13.132 1.00 41.90 195 ILE A O 1
ATOM 743 N N . MET A 1 95 ? -42.497 40.873 15.082 1.00 35.29 196 MET A N 1
ATOM 744 C CA . MET A 1 95 ? -41.962 39.523 15.126 1.00 38.53 196 MET A CA 1
ATOM 745 C C . MET A 1 95 ? -43.040 38.456 15.321 1.00 36.56 196 MET A C 1
ATOM 746 O O . MET A 1 95 ? -43.928 38.613 16.156 1.00 36.28 196 MET A O 1
ATOM 751 N N . PRO A 1 96 ? -42.972 37.369 14.533 1.00 33.64 197 PRO A N 1
ATOM 752 C CA . PRO A 1 96 ? -43.814 36.193 14.782 1.00 34.48 197 PRO A CA 1
ATOM 753 C C . PRO A 1 96 ? -43.564 35.653 16.189 1.00 35.09 197 PRO A C 1
ATOM 754 O O . PRO A 1 96 ? -42.415 35.619 16.623 1.00 35.02 197 PRO A O 1
ATOM 758 N N . LYS A 1 97 ? -44.617 35.246 16.889 1.00 37.60 198 LYS A N 1
ATOM 759 C CA . LYS A 1 97 ? -44.517 35.018 18.331 1.00 36.37 198 LYS A CA 1
ATOM 760 C C . LYS A 1 97 ? -44.641 33.566 18.776 1.00 35.84 198 LYS A C 1
ATOM 761 O O . LYS A 1 97 ? -44.451 33.274 19.957 1.00 38.99 198 LYS A O 1
ATOM 767 N N . ALA A 1 98 ? -44.975 32.662 17.858 1.00 33.58 199 ALA A N 1
ATOM 768 C C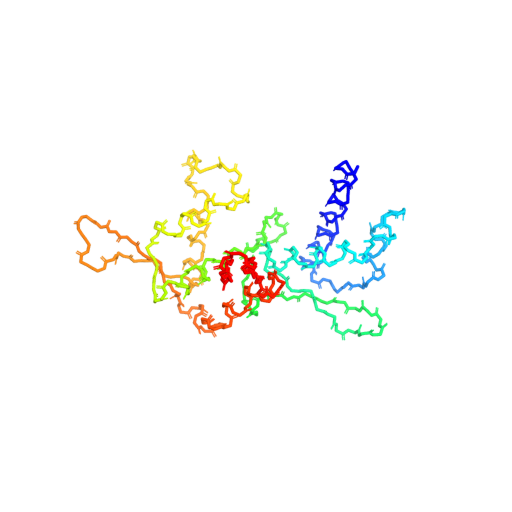A . ALA A 1 98 ? -45.214 31.263 18.226 1.00 35.60 199 ALA A CA 1
ATOM 769 C C . ALA A 1 98 ? -43.992 30.590 18.851 1.00 37.05 199 ALA A C 1
ATOM 770 O O . ALA A 1 98 ? -44.133 29.712 19.699 1.00 38.00 199 ALA A O 1
ATOM 772 N N . GLY A 1 99 ? -42.796 30.988 18.430 1.00 40.39 200 GLY A N 1
ATOM 773 C CA . GLY A 1 99 ? -41.581 30.404 18.979 1.00 37.28 200 GLY A CA 1
ATOM 774 C C . GLY A 1 99 ? -41.397 30.768 20.444 1.00 39.04 200 GLY A C 1
ATOM 775 O O . GLY A 1 99 ? -40.999 29.938 21.268 1.00 39.13 200 GLY A O 1
ATOM 776 N N . LEU A 1 100 ? -41.686 32.022 20.767 1.00 31.89 201 LEU A N 1
ATOM 777 C CA . LEU A 1 100 ? -41.595 32.494 22.142 1.00 37.22 201 LEU A CA 1
ATOM 778 C C . LEU A 1 100 ? -42.687 31.859 23.007 1.00 37.73 201 LEU A C 1
ATOM 779 O O . LEU A 1 100 ? -42.451 31.519 24.167 1.00 36.78 201 LEU A O 1
ATOM 784 N N . LEU A 1 101 ? -43.875 31.690 22.431 1.00 33.79 202 LEU A N 1
ATOM 785 C CA . LEU A 1 101 ? -44.976 31.015 23.113 1.00 36.46 202 LEU A CA 1
ATOM 786 C C . LEU A 1 101 ? -44.603 29.587 23.483 1.00 37.31 202 LEU A C 1
ATOM 787 O O . LEU A 1 101 ? -44.815 29.149 24.610 1.00 37.70 202 LEU A O 1
ATOM 792 N N . ILE A 1 102 ? -44.041 28.865 22.523 1.00 36.94 203 ILE A N 1
ATOM 793 C CA . ILE A 1 102 ? -43.685 27.476 22.742 1.00 38.37 203 ILE A CA 1
ATOM 794 C C . ILE A 1 102 ? -42.607 27.357 23.819 1.00 39.59 203 ILE A C 1
ATOM 795 O O . ILE A 1 102 ? -42.621 26.425 24.626 1.00 41.68 203 ILE A O 1
ATOM 800 N N . ILE A 1 103 ? -41.702 28.328 23.861 1.00 38.88 204 ILE A N 1
ATOM 801 C CA . ILE A 1 103 ? -40.654 28.336 24.875 1.00 41.82 204 ILE A CA 1
ATOM 802 C C . ILE A 1 103 ? -41.255 28.503 26.275 1.00 41.69 204 ILE A C 1
ATOM 803 O O . ILE A 1 103 ? -40.855 27.809 27.212 1.00 41.84 204 ILE A O 1
ATOM 808 N N . VAL A 1 104 ? -42.228 29.401 26.407 1.00 41.43 205 VAL A N 1
ATOM 809 C CA . VAL A 1 104 ? -42.929 29.587 27.678 1.00 40.02 205 VAL A CA 1
ATOM 810 C C . VAL A 1 104 ? -43.665 28.312 28.086 1.00 40.03 205 VAL A C 1
ATOM 811 O O . VAL A 1 104 ? -43.531 27.850 29.222 1.00 42.79 205 VAL A O 1
ATOM 815 N N . LEU A 1 105 ? -44.437 27.744 27.159 1.00 38.00 206 LEU A N 1
ATOM 816 C CA . LEU A 1 105 ? -45.110 26.466 27.404 1.00 40.95 206 LEU A CA 1
ATOM 817 C C . LEU A 1 105 ? -44.124 25.406 27.880 1.00 45.04 206 LEU A C 1
ATOM 818 O O . LEU A 1 105 ? -44.431 24.621 28.779 1.00 47.44 206 LEU A O 1
ATOM 823 N N . ALA A 1 106 ? -42.940 25.390 27.273 1.00 45.97 207 ALA A N 1
ATOM 824 C CA . ALA A 1 106 ? -41.917 24.408 27.621 1.00 48.33 207 ALA A CA 1
ATOM 825 C C . ALA A 1 106 ? -41.388 24.616 29.039 1.00 50.04 207 ALA A C 1
ATOM 826 O O . ALA A 1 106 ? -41.185 23.654 29.772 1.00 51.67 207 ALA A O 1
ATOM 828 N N . ILE A 1 107 ? -41.159 25.871 29.417 1.00 51.68 208 ILE A N 1
ATOM 829 C CA . ILE A 1 107 ? -40.681 26.189 30.761 1.00 55.51 208 ILE A CA 1
ATOM 830 C C . ILE A 1 107 ? -41.638 25.642 31.812 1.00 55.89 208 ILE A C 1
ATOM 831 O O . ILE A 1 107 ? -41.220 25.032 32.796 1.00 60.58 208 ILE A O 1
ATOM 836 N N . ILE A 1 108 ? -42.929 25.859 31.580 1.00 56.27 209 ILE A N 1
ATOM 837 C CA . ILE A 1 108 ? -43.978 25.365 32.465 1.00 55.29 209 ILE A CA 1
ATOM 838 C C . ILE A 1 108 ? -44.006 23.844 32.476 1.00 58.00 209 ILE A C 1
ATOM 839 O O . ILE A 1 108 ? -44.118 23.218 33.531 1.00 63.85 209 ILE A O 1
ATOM 844 N N . ALA A 1 109 ? -43.884 23.253 31.293 1.00 56.37 210 ALA A N 1
ATOM 845 C CA . ALA A 1 109 ? -43.962 21.806 31.141 1.00 57.46 210 ALA A CA 1
ATOM 846 C C . ALA A 1 109 ? -42.865 21.079 31.917 1.00 63.68 210 ALA A C 1
ATOM 847 O O . ALA A 1 109 ? -43.093 19.993 32.448 1.00 65.51 210 ALA A O 1
ATOM 849 N N . ARG A 1 110 ? -41.680 21.677 31.985 1.00 64.83 211 ARG A N 1
ATOM 850 C CA . ARG A 1 110 ? -40.563 21.061 32.695 1.00 71.13 211 ARG A CA 1
ATOM 851 C C . ARG A 1 110 ? -40.725 21.158 34.209 1.00 71.69 211 ARG A C 1
ATOM 852 O O . ARG A 1 110 ? -40.109 20.395 34.952 1.00 71.32 211 ARG A O 1
ATOM 860 N N . GLU A 1 111 ? -41.546 22.098 34.663 1.00 72.96 212 GLU A N 1
ATOM 861 C CA . GLU A 1 111 ? -41.710 22.334 36.095 1.00 79.19 212 GLU A CA 1
ATOM 862 C C . GLU A 1 111 ? -42.877 21.545 36.678 1.00 82.00 212 GLU A C 1
ATOM 863 O O . GLU A 1 111 ? -43.053 21.494 37.895 1.00 87.47 212 GLU A O 1
ATOM 869 N N . GLY A 1 112 ? -43.669 20.929 35.808 1.00 81.16 213 GLY A N 1
ATOM 870 C CA . GLY A 1 112 ? -44.839 20.189 36.242 1.00 84.63 213 GLY A CA 1
ATOM 871 C C . GLY A 1 112 ? -46.128 20.851 35.795 1.00 80.36 213 GLY A C 1
ATOM 872 O O . GLY A 1 112 ? -46.231 21.314 34.662 1.00 77.52 213 GLY A O 1
ATOM 873 N N . ASP A 1 113 ? -47.112 20.904 36.687 1.00 82.40 214 ASP A N 1
ATOM 874 C CA . ASP A 1 113 ? -48.428 21.442 36.343 1.00 83.90 214 ASP A CA 1
ATOM 875 C C . ASP A 1 113 ? -48.443 22.962 36.226 1.00 75.71 214 ASP A C 1
ATOM 876 O O . ASP A 1 113 ? -49.267 23.526 35.507 1.00 71.99 214 ASP A O 1
ATOM 881 N N . CYS A 1 114 ? -47.539 23.626 36.935 1.00 71.53 215 CYS A N 1
ATOM 882 C CA . CYS A 1 114 ? -47.464 25.079 36.879 1.00 65.03 215 CYS A CA 1
ATOM 883 C C . CYS A 1 114 ? -46.079 25.574 37.267 1.00 62.44 215 CYS A C 1
ATOM 884 O O . CYS A 1 114 ? -45.283 24.832 37.837 1.00 67.98 215 CYS A O 1
ATOM 887 N N . ALA A 1 115 ? -45.798 26.833 36.954 1.00 58.24 216 ALA A N 1
ATOM 888 C CA . ALA A 1 115 ? -44.509 27.426 37.273 1.00 57.42 216 ALA A CA 1
ATOM 889 C C . ALA A 1 115 ? -44.689 28.798 37.904 1.00 54.05 216 ALA A C 1
ATOM 890 O O . ALA A 1 115 ? -45.502 29.593 37.432 1.00 53.07 216 ALA A O 1
ATOM 892 N N . PRO A 1 116 ? -43.932 29.078 38.976 1.00 52.05 217 PRO A N 1
ATOM 893 C CA . PRO A 1 116 ? -43.918 30.426 39.550 1.00 53.14 217 PRO A CA 1
ATOM 894 C C . PRO A 1 116 ? -43.486 31.441 38.501 1.00 52.48 217 PRO A C 1
ATOM 895 O O . PRO A 1 116 ? -42.619 31.132 37.680 1.00 51.76 217 PRO A O 1
ATOM 899 N N . GLU A 1 117 ? -44.091 32.623 38.508 1.00 48.04 218 GLU A N 1
ATOM 900 C CA . GLU A 1 117 ? -43.800 33.608 37.475 1.00 48.83 218 GLU A CA 1
ATOM 901 C C . GLU A 1 117 ? -42.327 34.006 37.499 1.00 49.64 218 GLU A C 1
ATOM 902 O O . GLU A 1 117 ? -41.778 34.413 36.477 1.00 48.37 218 GLU A O 1
ATOM 908 N N . GLU A 1 118 ? -41.689 33.856 38.659 1.00 46.53 219 GLU A N 1
ATOM 909 C CA . GLU A 1 118 ? -40.280 34.201 38.817 1.00 49.19 219 GLU A CA 1
ATOM 910 C C . GLU A 1 118 ? -39.384 33.294 37.976 1.00 52.27 219 GLU A C 1
ATOM 911 O O . GLU A 1 118 ? -38.332 33.719 37.507 1.00 50.81 219 GLU A O 1
ATOM 917 N N . LYS A 1 119 ? -39.803 32.046 37.792 1.00 54.68 220 LYS A N 1
ATOM 918 C CA . LYS A 1 119 ? -39.049 31.106 36.972 1.00 57.66 220 LYS A CA 1
ATOM 919 C C . LYS A 1 119 ? -39.185 31.483 35.503 1.00 52.34 220 LYS A C 1
ATOM 920 O O . LYS A 1 119 ? -38.237 31.362 34.726 1.00 51.51 220 LYS A O 1
ATOM 926 N N . ILE A 1 120 ? -40.373 31.943 35.131 1.00 47.34 221 ILE A N 1
ATOM 927 C CA . ILE A 1 120 ? -40.622 32.394 33.769 1.00 48.85 221 ILE A CA 1
ATOM 928 C C . ILE A 1 120 ? -39.772 33.617 33.440 1.00 47.96 221 ILE A C 1
ATOM 929 O O . ILE A 1 120 ? -39.145 33.676 32.382 1.00 43.80 221 ILE A O 1
ATOM 934 N N . TRP A 1 121 ? -39.751 34.590 34.348 1.00 44.50 222 TRP A N 1
ATOM 935 C CA . TRP A 1 121 ? -38.994 35.816 34.114 1.00 45.49 222 TRP A CA 1
ATOM 936 C C . TRP A 1 121 ? -37.508 35.506 34.056 1.00 48.95 222 TRP A C 1
ATOM 937 O O . TRP A 1 121 ? -36.776 36.057 33.233 1.00 47.90 222 TRP A O 1
ATOM 948 N N . GLU A 1 122 ? -37.078 34.615 34.943 1.00 50.65 223 GLU A N 1
ATOM 949 C CA . GLU A 1 122 ? -35.692 34.184 35.021 1.00 57.21 223 GLU A CA 1
ATOM 950 C C . GLU A 1 122 ? -35.229 33.574 33.702 1.00 56.05 223 GLU A C 1
ATOM 951 O O . GLU A 1 122 ? -34.181 33.939 33.171 1.00 55.55 223 GLU A O 1
ATOM 957 N N . GLU A 1 123 ? -36.025 32.654 33.171 1.00 53.79 224 GLU A N 1
ATOM 958 C CA . GLU A 1 123 ? -35.677 31.964 31.936 1.00 52.99 224 GLU A CA 1
ATOM 959 C C . GLU A 1 123 ? -35.799 32.868 30.711 1.00 49.16 224 GLU A C 1
ATOM 960 O O . GLU A 1 123 ? -35.024 32.741 29.764 1.00 51.43 224 GLU A O 1
ATOM 966 N N . LEU A 1 124 ? -36.767 33.780 30.732 1.00 44.84 225 LEU A N 1
ATOM 967 C CA . LEU A 1 124 ? -37.009 34.659 29.588 1.00 43.51 225 LEU A CA 1
ATOM 968 C C . LEU A 1 124 ? -35.992 35.792 29.507 1.00 48.48 225 LEU A C 1
ATOM 969 O O . LEU A 1 124 ? -35.642 36.238 28.415 1.00 49.03 225 LEU A O 1
ATOM 974 N N . SER A 1 125 ? -35.510 36.248 30.662 1.00 47.12 226 SER A N 1
ATOM 975 C CA . SER A 1 125 ? -34.593 37.386 30.711 1.00 45.73 226 SER A CA 1
ATOM 976 C C . SER A 1 125 ? -33.260 37.059 30.053 1.00 49.54 226 SER A C 1
ATOM 977 O O . SER A 1 125 ? -32.442 37.945 29.808 1.00 52.11 226 SER A O 1
ATOM 980 N N . VAL A 1 126 ? -33.053 35.778 29.771 1.00 50.25 227 VAL A N 1
ATOM 981 C CA . VAL A 1 126 ? -31.839 35.297 29.130 1.00 53.17 227 VAL A CA 1
ATOM 982 C C . VAL A 1 126 ? -31.869 35.506 27.608 1.00 52.34 227 VAL A C 1
ATOM 983 O O . VAL A 1 126 ? -30.822 35.659 26.973 1.00 54.59 227 VAL A O 1
ATOM 987 N N . LEU A 1 127 ? -33.066 35.540 27.032 1.00 48.39 228 LEU A N 1
ATOM 988 C CA . LEU A 1 127 ? -33.214 35.682 25.583 1.00 47.14 228 LEU A CA 1
ATOM 989 C C . LEU A 1 127 ? -32.863 37.093 25.105 1.00 48.93 228 LEU A C 1
ATOM 990 O O . LEU A 1 127 ? -33.355 38.085 25.644 1.00 48.90 228 LEU A O 1
ATOM 995 N N . GLU A 1 128 ? -32.018 37.172 24.081 1.00 48.44 229 GLU A N 1
ATOM 996 C CA . GLU A 1 128 ? -31.512 38.454 23.593 1.00 52.12 229 GLU A CA 1
ATOM 997 C C . GLU A 1 128 ? -32.563 39.267 22.842 1.00 46.20 229 GLU A C 1
ATOM 998 O O . GLU A 1 128 ? -32.358 40.450 22.561 1.00 46.82 229 GLU A O 1
ATOM 1004 N N . VAL A 1 129 ? -33.686 38.632 22.527 1.00 40.07 230 VAL A N 1
ATOM 1005 C CA . VAL A 1 129 ? -34.774 39.292 21.809 1.00 41.23 230 VAL A CA 1
ATOM 1006 C C . VAL A 1 129 ? -35.291 40.525 22.568 1.00 43.91 230 VAL A C 1
ATOM 1007 O O . VAL A 1 129 ? -35.767 41.481 21.958 1.00 46.53 230 VAL A O 1
ATOM 1011 N N . PHE A 1 130 ? -35.166 40.519 23.894 1.00 41.04 231 PHE A N 1
ATOM 1012 C CA . PHE A 1 130 ? -35.695 41.616 24.704 1.00 43.09 231 PHE A CA 1
ATOM 1013 C C . PHE A 1 130 ? -34.705 42.768 24.850 1.00 48.50 231 PHE A C 1
ATOM 1014 O O . PHE A 1 130 ? -35.042 43.811 25.415 1.00 52.30 231 PHE A O 1
ATOM 1022 N N . GLU A 1 131 ? -33.497 42.563 24.323 1.00 48.68 232 GLU A N 1
ATOM 1023 C CA . GLU A 1 131 ? -32.429 43.570 24.230 1.00 55.84 232 GLU A CA 1
ATOM 1024 C C . GLU A 1 131 ? -32.330 44.540 25.417 1.00 59.04 232 GLU A C 1
ATOM 1025 O O . GLU A 1 131 ? -32.084 45.736 25.240 1.00 57.47 232 GLU A O 1
ATOM 1031 N N . GLY A 1 132 ? -32.510 44.004 26.623 1.00 59.95 233 GLY A N 1
ATOM 1032 C CA . GLY A 1 132 ? -32.290 44.747 27.852 1.00 64.16 233 GLY A CA 1
ATOM 1033 C C . GLY A 1 132 ? -33.164 45.972 28.044 1.00 64.23 233 GLY A C 1
ATOM 1034 O O . GLY A 1 132 ? -32.708 46.990 28.567 1.00 67.87 233 GLY A O 1
ATOM 1035 N N . ARG A 1 133 ? -34.422 45.879 27.630 1.00 60.53 234 ARG A N 1
ATOM 1036 C CA . ARG A 1 133 ? -35.328 47.015 27.733 1.00 59.53 234 ARG A CA 1
ATOM 1037 C C . ARG A 1 133 ? -36.408 46.785 28.783 1.00 58.00 2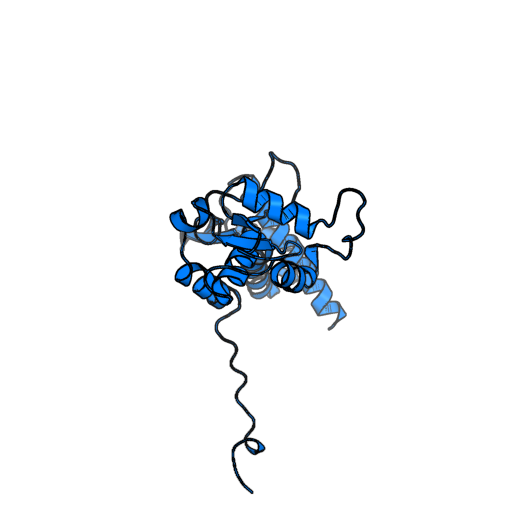34 ARG A C 1
ATOM 1038 O O . ARG A 1 133 ? -37.524 47.292 28.658 1.00 55.86 234 ARG A O 1
ATOM 1046 N N . GLU A 1 134 ? -36.065 46.038 29.828 1.00 57.59 235 GLU A N 1
ATOM 1047 C CA . GLU A 1 134 ? -37.021 45.723 30.883 1.00 55.67 235 GLU A CA 1
ATOM 1048 C C . GLU A 1 134 ? -37.425 46.947 31.703 1.00 58.14 235 GLU A C 1
ATOM 1049 O O . GLU A 1 134 ? -38.400 46.894 32.455 1.00 58.30 235 GLU A O 1
ATOM 1055 N N . ASP A 1 135 ? -36.689 48.048 31.559 1.00 58.92 236 ASP A N 1
ATOM 1056 C CA . ASP A 1 135 ? -37.007 49.270 32.296 1.00 59.77 236 ASP A CA 1
ATOM 1057 C C . ASP A 1 135 ? -37.960 50.186 31.522 1.00 54.46 236 ASP A C 1
ATOM 1058 O O . ASP A 1 135 ? -38.044 51.379 31.803 1.00 54.99 236 ASP A O 1
ATOM 1063 N N . SER A 1 136 ? -38.665 49.627 30.541 1.00 52.40 237 SER A N 1
ATOM 1064 C CA . SER A 1 136 ? -39.592 50.409 29.728 1.00 50.86 237 SER A CA 1
ATOM 1065 C C . SER A 1 136 ? -40.733 50.958 30.574 1.00 47.82 237 SER A C 1
ATOM 1066 O O . SER A 1 136 ? -41.247 50.273 31.456 1.00 47.25 237 SER A O 1
ATOM 1069 N N . ILE A 1 137 ? -41.116 52.201 30.299 1.00 47.70 238 ILE A N 1
ATOM 1070 C CA . ILE A 1 137 ? -42.191 52.872 31.026 1.00 44.63 238 ILE A CA 1
ATOM 1071 C C . ILE A 1 137 ? -43.512 52.123 30.882 1.00 45.91 238 ILE A C 1
ATOM 1072 O O . ILE A 1 137 ? -44.263 51.965 31.848 1.00 45.88 238 ILE A O 1
ATOM 1077 N N . LEU A 1 138 ? -43.780 51.655 29.668 1.00 40.78 239 LEU A N 1
ATOM 1078 C CA . LEU A 1 138 ? -44.975 50.872 29.374 1.00 41.22 239 LEU A CA 1
ATOM 1079 C C . LEU A 1 138 ? -45.018 49.573 30.178 1.00 44.81 239 LEU A C 1
ATOM 1080 O O . LEU A 1 138 ? -46.090 49.012 30.421 1.00 43.37 239 LEU A O 1
ATOM 1085 N N . GLY A 1 139 ? -43.844 49.102 30.592 1.00 42.26 240 GLY A N 1
ATOM 1086 C CA . GLY A 1 139 ? -43.732 47.846 31.307 1.00 42.67 240 GLY A CA 1
ATOM 1087 C C . GLY A 1 139 ? -42.724 46.914 30.656 1.00 44.16 240 GLY A C 1
ATOM 1088 O O . GLY A 1 139 ? -42.472 47.006 29.453 1.00 43.41 240 GLY A O 1
ATOM 1089 N N . ASP A 1 140 ? -42.144 46.028 31.461 1.00 41.61 241 ASP A N 1
ATOM 1090 C CA . ASP A 1 140 ? -41.193 45.025 30.993 1.00 42.45 241 ASP A CA 1
ATOM 1091 C C . ASP A 1 140 ? -41.769 44.264 29.794 1.00 37.13 241 ASP A C 1
ATOM 1092 O O . ASP A 1 140 ? -42.798 43.605 29.917 1.00 36.95 241 ASP A O 1
ATOM 1097 N N . PRO A 1 141 ? -41.116 44.379 28.625 1.00 37.34 242 PRO A N 1
ATOM 1098 C CA . PRO A 1 141 ? -41.615 43.770 27.384 1.00 37.11 242 PRO A CA 1
ATOM 1099 C C . PRO A 1 141 ? -41.893 42.276 27.504 1.00 35.60 242 PRO A C 1
ATOM 1100 O O . PRO A 1 141 ? -42.889 41.803 26.956 1.00 34.02 242 PRO A O 1
ATOM 1104 N N . LYS A 1 142 ? -41.035 41.543 28.207 1.00 33.88 243 LYS A N 1
ATOM 1105 C CA . LYS A 1 142 ? -41.237 40.105 28.334 1.00 33.99 243 LYS A CA 1
ATOM 1106 C C . LYS A 1 142 ? -42.490 39.792 29.145 1.00 35.05 243 LYS A C 1
ATOM 1107 O O . LYS A 1 142 ? -43.124 38.765 28.930 1.00 33.16 243 LYS A O 1
ATOM 1113 N N . LYS A 1 143 ? -42.851 40.675 30.073 1.00 36.09 244 LYS A N 1
ATOM 1114 C CA . LYS A 1 143 ? -44.044 40.452 30.888 1.00 35.80 244 LYS A CA 1
ATOM 1115 C C . LYS A 1 143 ? -45.300 40.802 30.094 1.00 34.49 244 LYS A C 1
ATOM 1116 O O . LYS A 1 143 ? -46.310 40.100 30.165 1.00 32.80 244 LYS A O 1
ATOM 1122 N N . LEU A 1 144 ? -45.232 41.882 29.323 1.00 30.40 245 LEU A N 1
ATOM 1123 C CA . LEU A 1 144 ? -46.351 42.255 28.468 1.00 34.31 245 LEU A CA 1
ATOM 1124 C C . LEU A 1 144 ? -46.578 41.196 27.392 1.00 34.25 245 LEU A C 1
ATOM 1125 O O . LEU A 1 144 ? -47.705 40.979 26.956 1.00 34.08 245 LEU A O 1
ATOM 1130 N N . LEU A 1 145 ? -45.504 40.535 26.972 1.00 34.98 246 LEU A N 1
ATOM 1131 C CA . LEU A 1 145 ? -45.604 39.477 25.968 1.00 33.70 246 LEU A CA 1
ATOM 1132 C C . LEU A 1 145 ? -46.403 38.278 26.481 1.00 35.75 246 LEU A C 1
ATOM 1133 O O . LEU A 1 145 ? -47.281 37.755 25.784 1.00 32.32 246 LEU A O 1
ATOM 1138 N N . THR A 1 146 ? -46.107 37.842 27.702 1.00 31.30 247 THR A N 1
ATOM 1139 C CA . THR A 1 146 ? -46.835 36.722 28.286 1.00 34.57 247 THR A CA 1
ATOM 1140 C C . THR A 1 146 ? -48.317 37.037 28.444 1.00 35.15 247 THR A C 1
ATOM 1141 O O . THR A 1 146 ? -49.143 36.126 28.493 1.00 37.78 247 THR A O 1
ATOM 1145 N N . GLN A 1 147 ? -48.652 38.326 28.510 1.00 34.41 248 GLN A N 1
ATOM 1146 C CA . GLN A 1 147 ? -50.048 38.750 28.584 1.00 37.74 248 GLN A CA 1
ATOM 1147 C C . GLN A 1 147 ? -50.805 38.448 27.290 1.00 37.87 248 GLN A C 1
ATOM 1148 O O . GLN A 1 147 ? -52.000 38.161 27.322 1.00 34.14 248 GLN A O 1
ATOM 1154 N N . HIS A 1 148 ? -50.114 38.540 26.156 1.00 36.79 249 HIS A N 1
ATOM 1155 C CA . HIS A 1 148 ? -50.676 38.092 24.880 1.00 38.57 249 HIS A CA 1
ATOM 1156 C C . HIS A 1 148 ? -51.086 36.633 24.972 1.00 36.12 249 HIS A C 1
ATOM 1157 O O . HIS A 1 148 ? -52.166 36.241 24.532 1.00 38.12 249 HIS A O 1
ATOM 1164 N N . PHE A 1 149 ? -50.193 35.826 25.530 1.00 34.96 250 PHE A N 1
ATOM 1165 C CA . PHE A 1 149 ? -50.390 34.386 25.569 1.00 36.32 250 PHE A CA 1
ATOM 1166 C C . PHE A 1 149 ? -51.525 34.037 26.529 1.00 34.20 250 PHE A C 1
ATOM 1167 O O . PHE A 1 149 ? -52.256 33.072 26.309 1.00 34.35 250 PHE A O 1
ATOM 1175 N N . VAL A 1 150 ? -51.680 34.824 27.587 1.00 35.76 251 VAL A N 1
ATOM 1176 C CA . VAL A 1 150 ? -52.801 34.623 28.505 1.00 39.52 251 VAL A CA 1
ATOM 1177 C C . VAL A 1 150 ? -54.127 34.989 27.842 1.00 40.50 251 VAL A C 1
ATOM 1178 O O . VAL A 1 150 ? -55.094 34.231 27.908 1.00 42.44 251 VAL A O 1
ATOM 1182 N N . GLN A 1 151 ? -54.156 36.145 27.184 1.00 40.88 252 GLN A N 1
ATOM 1183 C CA . GLN A 1 151 ? -55.376 36.659 26.566 1.00 39.27 252 GLN A CA 1
ATOM 1184 C C . GLN A 1 151 ? -55.795 35.862 25.335 1.00 38.96 252 GLN A C 1
ATOM 1185 O O . GLN A 1 151 ? -56.959 35.891 24.938 1.00 42.02 252 GLN A O 1
ATOM 1191 N N . GLU A 1 152 ? -54.851 35.147 24.733 1.00 38.37 253 GLU A N 1
ATOM 1192 C CA . GLU A 1 152 ? -55.169 34.257 23.623 1.00 41.53 253 GLU A CA 1
ATOM 1193 C C . GLU A 1 152 ? -55.548 32.872 24.143 1.00 45.40 253 GLU A C 1
ATOM 1194 O O . GLU A 1 152 ? -55.826 31.968 23.357 1.00 44.17 253 GLU A O 1
ATOM 1200 N N . ASN A 1 153 ? -55.537 32.729 25.470 1.00 45.59 254 ASN A N 1
ATOM 1201 C CA . ASN A 1 153 ? -55.932 31.508 26.183 1.00 46.48 254 ASN A CA 1
ATOM 1202 C C . ASN A 1 153 ? -54.953 30.341 26.054 1.00 48.50 254 ASN A C 1
ATOM 1203 O O . ASN A 1 153 ? -55.306 29.201 26.346 1.00 47.14 254 ASN A O 1
ATOM 1208 N N . TYR A 1 154 ? -53.722 30.624 25.642 1.00 46.49 255 TYR A N 1
ATOM 1209 C CA . TYR A 1 154 ? -52.678 29.606 25.653 1.00 44.04 255 TYR A CA 1
ATOM 1210 C C . TYR A 1 154 ? -52.111 29.413 27.059 1.00 41.54 255 TYR A C 1
ATOM 1211 O O . TYR A 1 154 ? -51.571 28.353 27.381 1.00 41.27 255 TYR A O 1
ATOM 1220 N N . LEU A 1 155 ? -52.228 30.451 27.883 1.00 37.33 256 LEU A N 1
ATOM 1221 C CA . LEU A 1 155 ? -51.735 30.420 29.256 1.00 41.72 256 LEU A CA 1
ATOM 1222 C C . LEU A 1 155 ? -52.815 30.864 30.225 1.00 44.62 256 LEU A C 1
ATOM 1223 O O . LEU A 1 155 ? -53.708 31.624 29.859 1.00 44.42 256 LEU A O 1
ATOM 1228 N N . GLU A 1 156 ? -52.720 30.388 31.461 1.00 46.91 257 GLU A N 1
ATOM 1229 C CA . GLU A 1 156 ? -53.496 30.949 32.555 1.00 50.95 257 GLU A CA 1
ATOM 1230 C C . GLU A 1 156 ? -52.557 31.506 33.611 1.00 47.48 257 GLU A C 1
ATOM 1231 O O . GLU A 1 156 ? -51.442 31.014 33.797 1.00 49.70 257 GLU A O 1
ATOM 1237 N N . TYR A 1 157 ? -53.024 32.538 34.297 1.00 48.16 258 TYR A N 1
ATOM 1238 C CA . TYR A 1 157 ? -52.240 33.229 35.304 1.00 43.56 258 TYR A CA 1
ATOM 1239 C C . TYR A 1 157 ? -53.097 33.381 36.545 1.00 47.03 258 TYR A C 1
ATOM 1240 O O . TYR A 1 157 ? -54.219 33.877 36.468 1.00 46.92 258 TYR A O 1
ATOM 1249 N N . ARG A 1 158 ? -52.584 32.933 37.685 1.00 49.05 259 ARG A N 1
ATOM 1250 C CA . ARG A 1 158 ? -53.367 32.956 38.912 1.00 49.42 259 ARG A CA 1
ATOM 1251 C C . ARG A 1 158 ? -52.477 33.123 40.131 1.00 49.55 259 ARG A C 1
ATOM 1252 O O . ARG A 1 158 ? -51.267 32.884 40.071 1.00 47.44 259 ARG A O 1
ATOM 1260 N N . GLN A 1 159 ? -53.087 33.527 41.240 1.00 50.17 260 GLN A N 1
ATOM 1261 C CA . GLN A 1 159 ? -52.388 33.592 42.511 1.00 51.64 260 GLN A CA 1
ATOM 1262 C C . GLN A 1 159 ? -52.118 32.180 43.001 1.00 55.30 260 GLN A C 1
ATOM 1263 O O . GLN A 1 159 ? -52.985 31.312 42.909 1.00 58.52 260 GLN A O 1
ATOM 1269 N N . VAL A 1 160 ? -50.911 31.948 43.504 1.00 58.47 261 VAL A N 1
ATOM 1270 C CA . VAL A 1 160 ? -50.587 30.679 44.141 1.00 59.46 261 VAL A CA 1
ATOM 1271 C C . VAL A 1 160 ? -51.482 30.498 45.362 1.00 61.90 261 VAL A C 1
ATOM 1272 O O . VAL A 1 160 ? -51.476 31.335 46.263 1.00 63.19 261 VAL A O 1
ATOM 1276 N N . PRO A 1 161 ? -52.271 29.411 45.383 1.00 65.66 262 PRO A N 1
ATOM 1277 C CA . PRO A 1 161 ? -53.227 29.123 46.459 1.00 68.95 262 PRO A CA 1
ATOM 1278 C C . PRO A 1 161 ? -52.624 29.227 47.858 1.00 73.99 262 PRO A C 1
ATOM 1279 O O . PRO A 1 161 ? -51.646 28.544 48.158 1.00 77.28 262 PRO A O 1
ATOM 1283 N N . GLY A 1 162 ? -53.204 30.084 48.693 1.00 76.82 263 GLY A N 1
ATOM 1284 C CA . GLY A 1 162 ? -52.776 30.223 50.074 1.00 78.06 263 GLY A CA 1
ATOM 1285 C C . GLY A 1 162 ? -51.567 31.116 50.287 1.00 75.70 263 GLY A C 1
ATOM 1286 O O . GLY A 1 162 ? -51.059 31.217 51.404 1.00 74.59 263 GLY A O 1
ATOM 1287 N N . SER A 1 163 ? -51.104 31.769 49.223 1.00 72.33 264 SER A N 1
ATOM 1288 C CA . SER A 1 163 ? -49.927 32.630 49.315 1.00 69.92 264 SER A CA 1
ATOM 1289 C C . SER A 1 163 ? -50.264 33.969 49.963 1.00 70.86 264 SER A C 1
ATOM 1290 O O . SER A 1 163 ? -51.234 34.626 49.587 1.00 68.64 264 SER A O 1
ATOM 1293 N N . ASP A 1 164 ? -49.453 34.361 50.942 1.00 74.68 265 ASP A N 1
ATOM 1294 C CA . ASP A 1 164 ? -49.630 35.627 51.643 1.00 75.57 265 ASP A CA 1
ATOM 1295 C C . ASP A 1 164 ? -48.281 36.150 52.138 1.00 77.03 265 ASP A C 1
ATOM 1296 O O . ASP A 1 164 ? -47.688 35.568 53.046 1.00 81.19 265 ASP A O 1
ATOM 1301 N N . PRO A 1 165 ? -47.785 37.250 51.544 1.00 75.64 266 PRO A N 1
ATOM 1302 C CA . PRO A 1 165 ? -48.404 38.050 50.480 1.00 72.67 266 PRO A CA 1
ATOM 1303 C C . PRO A 1 165 ? -48.505 37.300 49.155 1.00 70.68 266 PRO A C 1
ATOM 1304 O O . PRO A 1 165 ? -47.792 36.316 48.949 1.00 72.32 266 PRO A O 1
ATOM 1308 N N . ALA A 1 166 ? -49.393 37.765 48.284 1.00 65.97 267 ALA A N 1
ATOM 1309 C CA . ALA A 1 166 ? -49.747 37.051 47.065 1.00 63.74 267 ALA A CA 1
ATOM 1310 C C . ALA A 1 166 ? -48.546 36.774 46.166 1.00 62.14 267 ALA A C 1
ATOM 1311 O O . ALA A 1 166 ? -47.748 37.667 45.889 1.00 64.02 267 ALA A O 1
ATOM 1313 N N . CYS A 1 167 ? -48.422 35.520 45.739 1.00 61.92 268 CYS A N 1
ATOM 1314 C CA . CYS A 1 167 ? -47.482 35.123 44.694 1.00 56.35 268 CYS A CA 1
ATOM 1315 C C . CYS A 1 167 ? -48.287 34.607 43.516 1.00 55.27 268 CYS A C 1
ATOM 1316 O O . CYS A 1 167 ? -49.454 34.261 43.675 1.00 56.27 268 CYS A O 1
ATOM 1319 N N . TYR A 1 168 ? -47.675 34.540 42.338 1.00 51.29 269 TYR A N 1
ATOM 1320 C CA . TYR A 1 168 ? -48.424 34.169 41.141 1.00 49.94 269 TYR A CA 1
ATOM 1321 C C . TYR A 1 168 ? -47.707 33.124 40.301 1.00 49.78 269 TYR A C 1
ATOM 1322 O O . TYR A 1 168 ? -46.480 33.025 40.319 1.00 49.83 269 TYR A O 1
ATOM 1331 N N . GLU A 1 169 ? -48.488 32.342 39.566 1.00 53.58 270 GLU A N 1
ATOM 1332 C CA . GLU A 1 169 ? -47.946 31.249 38.773 1.00 53.15 270 GLU A CA 1
ATOM 1333 C C . GLU A 1 169 ? -48.609 31.177 37.404 1.00 52.70 270 GLU A C 1
ATOM 1334 O O . GLU A 1 169 ? -49.766 31.575 37.240 1.00 48.21 270 GLU A O 1
ATOM 1340 N N . PHE A 1 170 ? -47.860 30.677 36.425 1.00 50.36 271 PHE A N 1
ATOM 1341 C CA . PHE A 1 170 ? -48.390 30.412 35.094 1.00 50.37 271 PHE A CA 1
ATOM 1342 C C . PHE A 1 170 ? -48.719 28.935 34.947 1.00 54.38 271 PHE A C 1
ATOM 1343 O O . PHE A 1 170 ? -48.061 28.079 35.541 1.00 54.87 271 PHE A O 1
ATOM 1351 N N . LEU A 1 171 ? -49.731 28.638 34.144 1.00 54.50 272 LEU A N 1
ATOM 1352 C CA . LEU A 1 171 ? -50.011 27.263 33.757 1.00 54.11 272 LEU A CA 1
ATOM 1353 C C . LEU A 1 171 ? -50.580 27.246 32.345 1.00 50.88 272 LEU A C 1
ATOM 1354 O O . LEU A 1 171 ? -50.933 28.293 31.803 1.00 47.54 272 LEU A O 1
ATOM 1359 N N . TRP A 1 172 ? -50.649 26.064 31.740 1.00 51.12 273 TRP A N 1
ATOM 1360 C CA . TRP A 1 172 ? -51.220 25.944 30.404 1.00 51.54 273 TRP A CA 1
ATOM 1361 C C . TRP A 1 172 ? -52.696 26.309 30.419 1.00 51.66 273 TRP A C 1
ATOM 1362 O O . TRP A 1 172 ? -53.436 25.878 31.300 1.00 54.64 273 TRP A O 1
ATOM 1373 N N . GLY A 1 173 ? -53.117 27.104 29.442 1.00 44.40 274 GLY A N 1
ATOM 1374 C CA . GLY A 1 173 ? -54.518 27.447 29.297 1.00 46.63 274 GLY A CA 1
ATOM 1375 C C . GLY A 1 173 ? -55.246 26.391 28.493 1.00 50.09 274 GLY A C 1
ATOM 1376 O O . GLY A 1 173 ? -54.622 25.455 27.996 1.00 49.19 274 GLY A O 1
ATOM 1377 N N . PRO A 1 174 ? -56.573 26.533 28.361 1.00 55.73 275 PRO A N 1
ATOM 1378 C CA . PRO A 1 174 ? -57.387 25.579 27.600 1.00 58.30 275 PRO A CA 1
ATOM 1379 C C . PRO A 1 174 ? -56.940 25.420 26.147 1.00 55.13 275 PRO A C 1
ATOM 1380 O O . PRO A 1 174 ? -57.004 24.319 25.610 1.00 50.26 275 PRO A O 1
ATOM 1384 N N . ARG A 1 175 ? -56.488 26.500 25.522 1.00 54.69 276 ARG A N 1
ATOM 1385 C CA . ARG A 1 175 ? -56.124 26.442 24.112 1.00 52.18 276 ARG A CA 1
ATOM 1386 C C . ARG A 1 175 ? -54.847 25.633 23.890 1.00 54.38 276 ARG A C 1
ATOM 1387 O O . ARG A 1 175 ? -54.720 24.927 22.890 1.00 50.92 276 ARG A O 1
ATOM 1395 N N . ALA A 1 176 ? -53.911 25.725 24.829 1.00 55.89 277 ALA A N 1
ATOM 1396 C CA . ALA A 1 176 ? -52.662 24.974 24.727 1.00 52.90 277 ALA A CA 1
ATOM 1397 C C . ALA A 1 176 ? -52.914 23.476 24.857 1.00 55.22 277 ALA A C 1
ATOM 1398 O O . ALA A 1 176 ? -52.298 22.670 24.155 1.00 52.60 277 ALA A O 1
ATOM 1400 N N . LEU A 1 177 ? -53.825 23.111 25.755 1.00 58.64 278 LEU A N 1
ATOM 1401 C CA . LEU A 1 177 ? -54.145 21.708 26.000 1.00 63.70 278 LEU A CA 1
ATOM 1402 C C . LEU A 1 177 ? -54.889 21.082 24.822 1.00 61.65 278 LEU A C 1
ATOM 1403 O O . LEU A 1 177 ? -54.804 19.880 24.594 1.00 61.41 278 LEU A O 1
ATOM 1408 N N . VAL A 1 178 ? -55.614 21.904 24.073 1.00 61.87 279 VAL A N 1
ATOM 1409 C CA . VAL A 1 178 ? -56.319 21.428 22.890 1.00 62.34 279 VAL A CA 1
ATOM 1410 C C . VAL A 1 178 ? -55.375 21.191 21.708 1.00 59.59 279 VAL A C 1
ATOM 1411 O O . VAL A 1 178 ? -55.420 20.141 21.067 1.00 59.75 279 VAL A O 1
ATOM 1415 N N . GLU A 1 179 ? -54.513 22.167 21.437 1.00 55.16 280 GLU A N 1
ATOM 1416 C CA . GLU A 1 179 ? -53.709 22.167 20.219 1.00 54.90 280 GLU A CA 1
ATOM 1417 C C . GLU A 1 179 ? -52.421 21.349 20.322 1.00 56.06 280 GLU A C 1
ATOM 1418 O O . GLU A 1 179 ? -51.862 20.945 19.302 1.00 56.55 280 GLU A O 1
ATOM 1424 N N . THR A 1 180 ? -51.951 21.097 21.541 1.00 55.19 281 THR A N 1
ATOM 1425 C CA . THR A 1 180 ? -50.734 20.307 21.726 1.00 54.97 281 THR A CA 1
ATOM 1426 C C . THR A 1 180 ? -50.733 19.589 23.084 1.00 55.34 281 THR A C 1
ATOM 1427 O O . THR A 1 180 ? -51.770 19.487 23.736 1.00 61.08 281 THR A O 1
ATOM 1431 N N . SER A 1 181 ? -49.579 19.073 23.497 1.00 49.97 282 SER A N 1
ATOM 1432 C CA . SER A 1 181 ? -49.458 18.397 24.787 1.00 50.53 282 SER A CA 1
ATOM 1433 C C . SER A 1 181 ? -48.073 18.610 25.386 1.00 54.72 282 SER A C 1
ATOM 1434 O O . SER A 1 181 ? -47.162 19.077 24.700 1.00 56.61 282 SER A O 1
ATOM 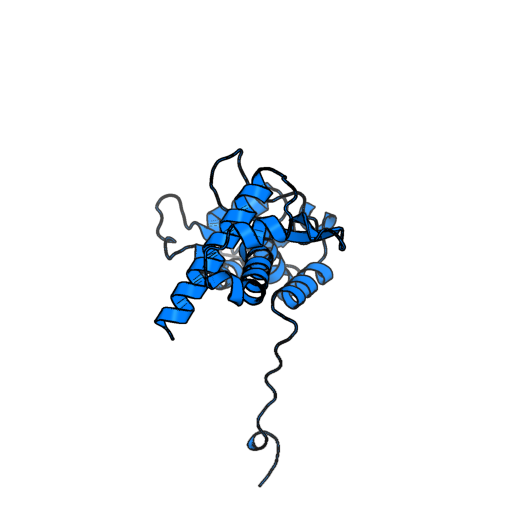1437 N N . TYR A 1 182 ? -47.913 18.255 26.658 1.00 57.15 283 TYR A N 1
ATOM 1438 C CA . TYR A 1 182 ? -46.616 18.351 27.328 1.00 59.36 283 TYR A CA 1
ATOM 1439 C C . TYR A 1 182 ? -45.535 17.592 26.566 1.00 58.54 283 TYR A C 1
ATOM 1440 O O . TYR A 1 182 ? -44.462 18.133 26.275 1.00 52.36 283 TYR A O 1
ATOM 1449 N N . VAL A 1 183 ? -45.833 16.335 26.247 1.00 57.01 284 VAL A N 1
ATOM 1450 C CA . VAL A 1 183 ? -44.885 15.453 25.576 1.00 56.58 284 VAL A CA 1
ATOM 1451 C C . VAL A 1 183 ? -44.438 16.029 24.240 1.00 53.34 284 VAL A C 1
ATOM 1452 O O . VAL A 1 183 ? -43.245 16.085 23.947 1.00 53.34 284 VAL A O 1
ATOM 1456 N N . LYS A 1 184 ? -45.406 16.469 23.444 1.00 56.71 285 LYS A N 1
ATOM 1457 C CA . LYS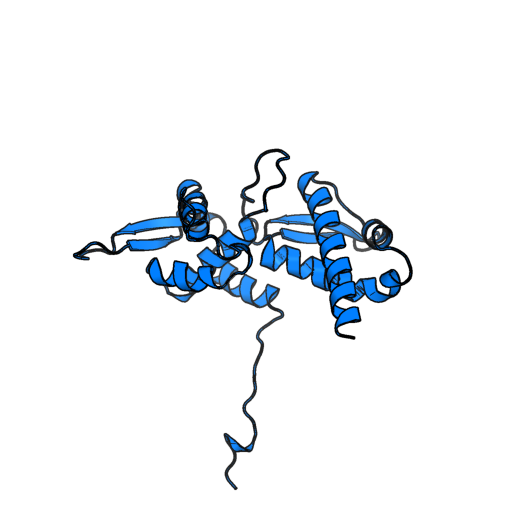 A 1 184 ? -45.131 17.019 22.124 1.00 56.01 285 LYS A CA 1
ATOM 1458 C C . LYS A 1 184 ? -44.233 18.249 22.191 1.00 53.20 285 LYS A C 1
ATOM 1459 O O . LYS A 1 184 ? -43.346 18.422 21.356 1.00 53.88 285 LYS A O 1
ATOM 1465 N N . VAL A 1 185 ? -44.448 19.092 23.196 1.00 46.94 286 VAL A N 1
ATOM 1466 C CA . VAL A 1 185 ? -43.684 20.324 23.316 1.00 46.16 286 VAL A CA 1
ATOM 1467 C C . VAL A 1 185 ? -42.237 20.043 23.714 1.00 49.62 286 VAL A C 1
ATOM 1468 O O . VAL A 1 185 ? -41.302 20.573 23.110 1.00 50.72 286 VAL A O 1
ATOM 1472 N N . LEU A 1 186 ? -42.052 19.202 24.724 1.00 46.36 287 LEU A N 1
ATOM 1473 C CA . LEU A 1 186 ? -40.709 18.893 25.201 1.00 50.58 287 LEU A CA 1
ATOM 1474 C C . LEU A 1 186 ? -39.935 18.101 24.149 1.00 51.57 287 LEU A C 1
ATOM 1475 O O . LEU A 1 186 ? -38.717 18.231 24.034 1.00 55.19 287 LEU A O 1
ATOM 1480 N N . HIS A 1 187 ? -40.652 17.291 23.379 1.00 49.61 288 HIS A N 1
ATOM 1481 C CA . HIS A 1 187 ? -40.057 16.561 22.263 1.00 53.36 288 HIS A CA 1
ATOM 1482 C C . HIS A 1 187 ? -39.607 17.531 21.174 1.00 53.52 288 HIS A C 1
ATOM 1483 O O . HIS A 1 187 ? -38.544 17.368 20.572 1.00 54.33 288 HIS A O 1
ATOM 1490 N N . HIS A 1 188 ? -40.439 18.537 20.928 1.00 46.52 289 HIS A N 1
ATOM 1491 C CA . HIS A 1 188 ? -40.168 19.562 19.930 1.00 46.30 289 HIS A CA 1
ATOM 1492 C C . HIS A 1 188 ? -38.890 20.337 20.264 1.00 45.80 289 HIS A C 1
ATOM 1493 O O . HIS A 1 188 ? -38.068 20.603 19.385 1.00 47.86 289 HIS A O 1
ATOM 1500 N N . MET A 1 189 ? -38.723 20.684 21.539 1.00 47.06 290 MET A N 1
ATOM 1501 C CA . MET A 1 189 ? -37.560 21.453 21.978 1.00 51.96 290 MET A CA 1
ATOM 1502 C C . MET A 1 189 ? -36.284 20.649 21.776 1.00 54.89 290 MET A C 1
ATOM 1503 O O . MET A 1 189 ? -35.231 21.203 21.464 1.00 58.17 290 MET A O 1
ATOM 1508 N N . VAL A 1 190 ? -36.387 19.337 21.955 1.00 53.50 291 VAL A N 1
ATOM 1509 C CA . VAL A 1 190 ? -35.265 18.444 21.704 1.00 53.42 291 VAL A CA 1
ATOM 1510 C C . VAL A 1 190 ? -34.938 18.415 20.216 1.00 52.62 291 VAL A C 1
ATOM 1511 O O . VAL A 1 190 ? -33.785 18.600 19.820 1.00 50.46 291 VAL A O 1
ATOM 1515 N N . LYS A 1 191 ? -35.967 18.192 19.402 1.00 50.14 292 LYS A N 1
ATOM 1516 C CA . LYS A 1 191 ? -35.818 18.098 17.955 1.00 48.86 292 LYS A CA 1
ATOM 1517 C C . LYS A 1 191 ? -35.154 19.336 17.361 1.00 48.28 292 LYS A C 1
ATOM 1518 O O . LYS A 1 191 ? -34.255 19.224 16.531 1.00 47.15 292 LYS A O 1
ATOM 1524 N N . ILE A 1 192 ? -35.583 20.518 17.794 1.00 47.71 293 ILE A N 1
ATOM 1525 C CA . ILE A 1 192 ? -35.079 21.747 17.191 1.00 51.51 293 ILE A CA 1
ATOM 1526 C C . ILE A 1 192 ? -33.765 22.227 17.808 1.00 56.12 293 ILE A C 1
ATOM 1527 O O . ILE A 1 192 ? -33.187 23.211 17.349 1.00 55.69 293 ILE A O 1
ATOM 1532 N N . SER A 1 193 ? -33.288 21.533 18.838 1.00 60.64 294 SER A N 1
ATOM 1533 C CA . SER A 1 193 ? -31.999 21.872 19.436 1.00 65.62 294 SER A CA 1
ATOM 1534 C C . SER A 1 193 ? -30.876 21.035 18.823 1.00 65.74 294 SER A C 1
ATOM 1535 O O . SER A 1 193 ? -29.707 21.204 19.165 1.00 64.39 294 SER A O 1
ATOM 1538 N N . GLY A 1 194 ? -31.241 20.137 17.911 1.00 68.71 295 GLY A N 1
ATOM 1539 C CA . GLY A 1 194 ? -30.281 19.249 17.280 1.00 75.72 295 GLY A CA 1
ATOM 1540 C C . GLY A 1 194 ? -3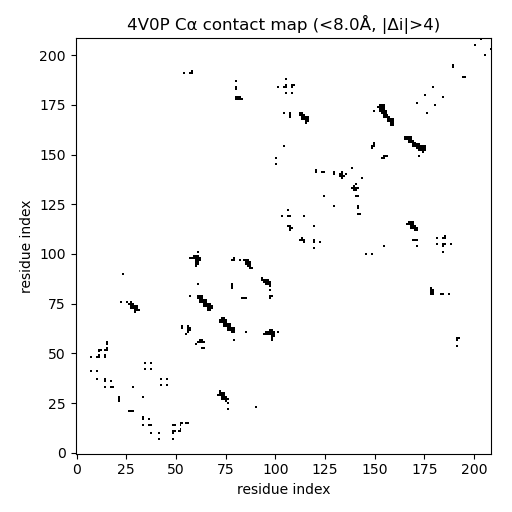0.037 17.997 18.101 1.00 81.12 295 GLY A C 1
ATOM 1541 O O . GLY A 1 194 ? -28.891 17.630 18.367 1.00 82.34 295 GLY A O 1
ATOM 1542 N N . GLY A 1 195 ? -31.122 17.342 18.507 1.00 86.37 296 GLY A N 1
ATOM 1543 C CA . GLY A 1 195 ? -31.043 16.153 19.338 1.00 91.53 296 GLY A CA 1
ATOM 1544 C C . GLY A 1 195 ? -30.492 16.458 20.718 1.00 98.59 296 GLY A C 1
ATOM 1545 O O . GLY A 1 195 ? -30.131 17.600 21.009 1.00 101.48 296 GLY A O 1
ATOM 1546 N N . PRO A 1 196 ? -30.432 15.439 21.589 1.00 98.68 297 PRO A N 1
ATOM 1547 C CA . PRO A 1 196 ? -29.812 15.631 22.904 1.00 98.38 297 PRO A CA 1
ATOM 1548 C C . PRO A 1 196 ? -28.294 15.766 22.794 1.00 97.34 297 PRO A C 1
ATOM 1549 O O . PRO A 1 196 ? -27.654 14.981 22.093 1.00 97.55 297 PRO A O 1
ATOM 1553 N N . HIS A 1 197 ? -27.730 16.762 23.469 1.00 95.92 298 HIS A N 1
ATOM 1554 C CA . HIS A 1 197 ? -26.288 16.974 23.437 1.00 93.00 298 HIS A CA 1
ATOM 1555 C C . HIS A 1 197 ? -25.638 16.385 24.680 1.00 88.58 298 HIS A C 1
ATOM 1556 O O . HIS A 1 197 ? -25.626 16.998 25.748 1.00 88.99 298 HIS A O 1
ATOM 1563 N N . ILE A 1 198 ? -25.100 15.182 24.520 1.00 83.17 299 ILE A N 1
ATOM 1564 C CA . ILE A 1 198 ? -24.556 14.419 25.632 1.00 75.82 299 ILE A CA 1
ATOM 1565 C C . ILE A 1 198 ? -23.074 14.684 25.852 1.00 71.92 299 ILE A C 1
ATOM 1566 O O . ILE A 1 198 ? -22.230 14.244 25.070 1.00 71.73 299 ILE A O 1
ATOM 1571 N N . SER A 1 199 ? -22.767 15.412 26.919 1.00 70.95 300 SER A N 1
ATOM 1572 C CA . SER A 1 199 ? -21.385 15.626 27.319 1.00 71.28 300 SER A CA 1
ATOM 1573 C C . SER A 1 199 ? -20.919 14.442 28.163 1.00 69.39 300 SER A C 1
ATOM 1574 O O . SER A 1 199 ? -21.134 14.392 29.374 1.00 75.35 300 SER A O 1
ATOM 1577 N N . TYR A 1 200 ? -20.296 13.482 27.494 1.00 62.50 301 TYR A N 1
ATOM 1578 C CA . TYR A 1 200 ? -19.758 12.292 28.134 1.00 56.31 301 TYR A CA 1
ATOM 1579 C C . TYR A 1 200 ? -18.578 12.650 29.038 1.00 49.50 301 TYR A C 1
ATOM 1580 O O . TYR A 1 200 ? -17.658 13.345 28.613 1.00 50.35 301 TYR A O 1
ATOM 1589 N N . PRO A 1 201 ? -18.599 12.177 30.292 1.00 44.69 302 PRO A N 1
ATOM 1590 C CA . PRO A 1 201 ? -17.529 12.506 31.246 1.00 44.56 302 PRO A CA 1
ATOM 1591 C C . PRO A 1 201 ? -16.171 11.924 30.854 1.00 45.92 302 PRO A C 1
ATOM 1592 O O . PRO A 1 201 ? -16.109 10.806 30.345 1.00 46.29 302 PRO A O 1
ATOM 1596 N N . PRO A 1 202 ? -15.089 12.680 31.096 1.00 44.98 303 PRO A N 1
ATOM 1597 C CA . PRO A 1 202 ? -13.724 12.256 30.765 1.00 43.89 303 PRO A CA 1
ATOM 1598 C C . PRO A 1 202 ? -13.267 11.076 31.619 1.00 45.60 303 PRO A C 1
ATOM 1599 O O . PRO A 1 202 ? -13.757 10.912 32.736 1.00 46.97 303 PRO A O 1
ATOM 1603 N N . LEU A 1 203 ? -12.336 10.282 31.093 1.00 42.25 304 LEU A N 1
ATOM 1604 C CA . LEU A 1 203 ? -11.904 9.037 31.726 1.00 41.95 304 LEU A CA 1
ATOM 1605 C C . LEU A 1 203 ? -11.498 9.185 33.188 1.00 44.38 304 LEU A C 1
ATOM 1606 O O . LEU A 1 203 ? -11.791 8.313 34.006 1.00 47.07 304 LEU A O 1
ATOM 1611 N N . HIS A 1 204 ? -10.823 10.280 33.526 1.00 38.77 305 HIS A N 1
ATOM 1612 C CA . HIS A 1 204 ? -10.312 10.420 34.885 1.00 44.47 305 HIS A CA 1
ATOM 1613 C C . HIS A 1 204 ? -11.423 10.767 35.891 1.00 42.05 305 HIS A C 1
ATOM 1614 O O . HIS A 1 204 ? -11.168 10.853 37.092 1.00 43.25 305 HIS A O 1
ATOM 1621 N N . GLU A 1 205 ? -12.653 10.938 35.405 1.00 42.15 306 GLU A N 1
ATOM 1622 C CA . GLU A 1 205 ? -13.799 11.153 36.291 1.00 47.59 306 GLU A CA 1
ATOM 1623 C C . GLU A 1 205 ? -14.522 9.853 36.660 1.00 46.81 306 GLU A C 1
ATOM 1624 O O . GLU A 1 205 ? -15.406 9.859 37.519 1.00 46.69 306 GLU A O 1
ATOM 1630 N N . TRP A 1 206 ? -14.166 8.744 36.016 1.00 40.90 307 TRP A N 1
ATOM 1631 C CA . TRP A 1 206 ? -14.785 7.466 36.370 1.00 46.63 307 TRP A CA 1
ATOM 1632 C C . TRP A 1 206 ? -13.851 6.263 36.265 1.00 46.54 307 TRP A C 1
ATOM 1633 O O . TRP A 1 206 ? -14.290 5.125 36.420 1.00 46.56 307 TRP A O 1
ATOM 1644 N N . VAL A 1 207 ? -12.568 6.512 36.019 1.00 44.47 308 VAL A N 1
ATOM 1645 C CA . VAL A 1 207 ? -11.566 5.449 36.062 1.00 44.60 308 VAL A CA 1
ATOM 1646 C C . VAL A 1 207 ? -10.488 5.779 37.096 1.00 49.29 308 VAL A C 1
ATOM 1647 O O . VAL A 1 207 ? -9.950 6.886 37.104 1.00 49.93 308 VAL A O 1
ATOM 1651 N N . LEU A 1 208 ? -10.179 4.818 37.965 1.00 53.71 309 LEU A N 1
ATOM 1652 C CA . LEU A 1 208 ? -9.148 4.999 38.988 1.00 65.36 309 LEU A CA 1
ATOM 1653 C C . LEU A 1 208 ? -7.734 4.720 38.463 1.00 78.12 309 LEU A C 1
ATOM 1654 O O . LEU A 1 208 ? -7.513 3.756 37.729 1.00 77.14 309 LEU A O 1
ATOM 1659 N N . ARG A 1 209 ? -6.783 5.563 38.857 1.00 90.36 310 ARG A N 1
ATOM 1660 C CA . ARG A 1 209 ? -5.391 5.418 38.436 1.00 94.56 310 ARG A CA 1
ATOM 1661 C C . ARG A 1 209 ? -4.738 4.189 39.064 1.00 97.39 310 ARG A C 1
ATOM 1662 O O . ARG A 1 209 ? -4.050 4.289 40.081 1.00 100.69 310 ARG A O 1
#

Nearest 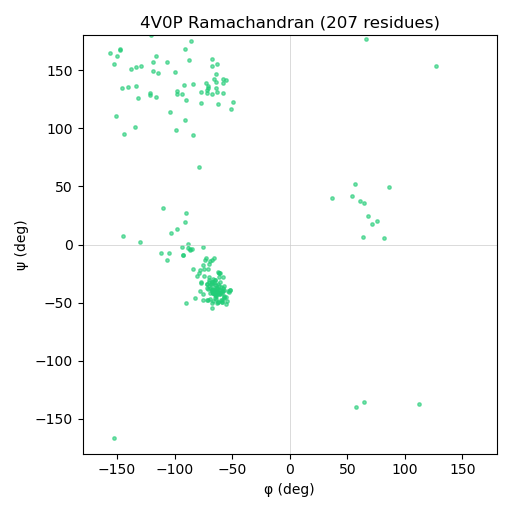PDB structures (foldseek):
  9bd2-assembly1_A  TM=9.569E-01  e=1.787E-37  Homo sapiens
  9bd3-assembly1_A  TM=8.611E-01  e=6.283E-25  Homo sapiens
  9bd3-assembly2_C  TM=8.730E-01  e=1.617E-24  Homo sapiens
  6wjh-assembly1_A  TM=9.142E-01  e=2.178E-22  Homo sapiens
  7dg2-assembly1_C  TM=4.568E-01  e=3.977E-14  Xenopus laevis

Foldseek 3Di:
DVVVVVVLVVLLVQLLVVVVVCQLVQHKDAPVRSLVSRDDPCSVVVVVSVVSSQLCCCQPQQKHWAQPDPPRRIIGIAGHLRAPAQPDDRPPPDGGCSNVLLVLQLQQLVVPQKFFVVSVCVVVVPDCVQVPCQVDPVHGPSVVSVVVCVVVQQKPKDWDPPDVVTTMIIGGGPSVVVSHDSVSSNVSVQVSVPHDDDDDDDCPVPPDD

Secondary structure (DSSP, 8-state):
-HHHHHHHHHHHHHHHHHHHHHHHHT--EEHHHHHHHS-GGGGGGHHHHHHHHHHHHHHHH-EEEEEEETTTTEEEEEEGGG-S-----TT------HHHHHHHHHHHHHHSS-EEHHHHHHHHTT-GGGTT-TT-TT--HHHHHHHHHHHTTSEEEEEPTT-SS--EEEEE-HHHHHH--HHHHHHHHHHTTTS----PPPGGGTS--